Protein AF-A0A7W8KI54-F1 (afdb_monomer)

Secondary structure (DSSP, 8-state):
------------------------------------PPPEEEEEEEEETTTEEEEEEPPBTTBPPPEEEEEGGG--S-EEEEETTEEEEE-SSEEEEEESSHHHHHHHTTS------B--S-TTS--------EEEE--TTS--EE-----B--SSS-PPTT-EEEEEETT---EEEEETTEE-EEEE-TT-SEEEEEEE-SS--S-SEEEEETTTTEEEEESS-PPP--

Mean predicted aligned error: 13.58 Å

Organism: NCBI:txid1141878

pLDDT: mean 71.55, std 19.07, range [35.31, 94.75]

Structure (mmCIF, N/CA/C/O backbone):
data_AF-A0A7W8KI54-F1
#
_entry.id   AF-A0A7W8KI54-F1
#
loop_
_atom_site.group_PDB
_atom_site.id
_atom_site.type_symbol
_atom_site.label_atom_id
_atom_site.label_alt_id
_atom_site.label_comp_id
_atom_site.label_asym_id
_atom_site.label_entity_id
_atom_site.label_seq_id
_atom_site.pdbx_PDB_ins_code
_atom_site.Cartn_x
_atom_site.Cartn_y
_atom_site.Cartn_z
_atom_site.occupancy
_atom_site.B_iso_or_equiv
_atom_site.auth_seq_id
_atom_site.auth_comp_id
_atom_site.auth_asym_id
_atom_site.auth_atom_id
_atom_site.pdbx_PDB_model_num
ATOM 1 N N . MET A 1 1 ? 56.740 -28.437 60.894 1.00 47.00 1 MET A N 1
ATOM 2 C CA . MET A 1 1 ? 55.711 -27.808 60.046 1.00 47.00 1 MET A CA 1
ATOM 3 C C . MET A 1 1 ? 54.471 -28.683 60.144 1.00 47.00 1 MET A C 1
ATOM 5 O O . MET A 1 1 ? 54.211 -29.491 59.267 1.00 47.00 1 MET A O 1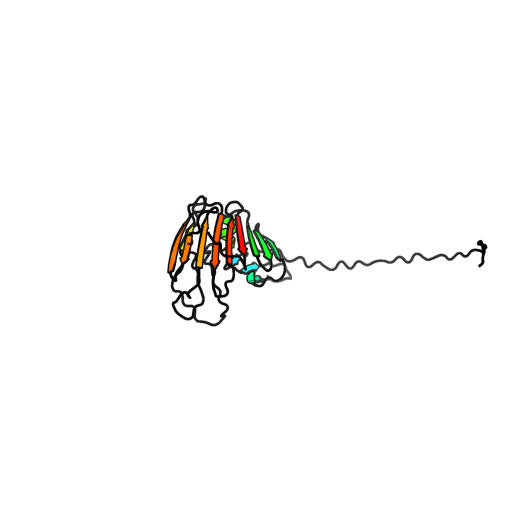
ATOM 9 N N . ASP A 1 2 ? 53.905 -28.826 61.342 1.00 40.34 2 ASP A N 1
ATOM 10 C CA . ASP A 1 2 ? 53.030 -27.837 62.010 1.00 40.34 2 ASP A CA 1
ATOM 11 C C . ASP A 1 2 ? 51.761 -27.583 61.188 1.00 40.34 2 ASP A C 1
ATOM 13 O O . ASP A 1 2 ? 51.852 -27.301 60.003 1.00 40.34 2 ASP A O 1
ATOM 17 N N . ALA A 1 3 ? 50.552 -27.605 61.728 1.00 39.19 3 ALA A N 1
ATOM 18 C CA . ALA A 1 3 ? 50.091 -28.066 63.021 1.00 39.19 3 ALA A CA 1
ATOM 19 C C . ALA A 1 3 ? 48.582 -28.326 62.906 1.00 39.19 3 ALA A C 1
ATOM 21 O O . ALA A 1 3 ? 47.836 -27.655 62.199 1.00 39.19 3 ALA A O 1
ATOM 22 N N . THR A 1 4 ? 48.196 -29.351 63.637 1.00 42.31 4 THR A N 1
ATOM 23 C CA . THR A 1 4 ? 46.891 -29.794 64.104 1.00 42.31 4 THR A CA 1
ATOM 24 C C . THR A 1 4 ? 45.939 -28.704 64.635 1.00 42.31 4 THR A C 1
ATOM 26 O O . THR A 1 4 ? 46.357 -27.697 65.197 1.00 42.31 4 THR A O 1
ATOM 29 N N . THR A 1 5 ? 44.646 -29.070 64.620 1.00 41.44 5 THR A N 1
ATOM 30 C CA . THR A 1 5 ? 43.589 -28.800 65.631 1.00 41.44 5 THR A CA 1
ATOM 31 C C . THR A 1 5 ? 42.957 -27.407 65.767 1.00 41.44 5 THR A C 1
ATOM 33 O O . THR A 1 5 ? 43.590 -26.471 66.241 1.00 41.44 5 THR A O 1
ATOM 36 N N . SER A 1 6 ? 41.623 -27.337 65.609 1.00 41.09 6 SER A N 1
ATOM 37 C CA . SER A 1 6 ? 40.702 -27.276 66.770 1.00 41.09 6 SER A CA 1
ATOM 38 C C . SER A 1 6 ? 39.208 -27.480 66.404 1.00 41.09 6 SER A C 1
ATOM 40 O O . SER A 1 6 ? 38.798 -27.094 65.311 1.00 41.09 6 SER A O 1
ATOM 42 N N . PRO A 1 7 ? 38.400 -28.099 67.297 1.00 57.50 7 PRO A N 1
ATOM 43 C CA . PRO A 1 7 ? 36.972 -28.419 67.121 1.00 57.50 7 PRO A CA 1
ATOM 44 C C . PRO A 1 7 ? 36.028 -27.306 67.660 1.00 57.50 7 PRO A C 1
ATOM 46 O O . PRO A 1 7 ? 36.514 -26.335 68.242 1.00 57.50 7 PRO A O 1
ATOM 49 N N . PRO A 1 8 ? 34.687 -27.413 67.486 1.00 57.84 8 PRO A N 1
ATOM 50 C CA . PRO A 1 8 ? 33.729 -26.378 67.898 1.00 57.84 8 PRO A CA 1
ATOM 51 C C . PRO A 1 8 ? 33.321 -26.512 69.375 1.00 57.84 8 PRO A C 1
ATOM 53 O O . PRO A 1 8 ? 33.609 -27.544 69.976 1.00 57.84 8 PRO A O 1
ATOM 56 N N . LEU A 1 9 ? 32.614 -25.491 69.904 1.00 36.03 9 LEU A N 1
ATOM 57 C CA . LEU A 1 9 ? 31.613 -25.451 71.013 1.00 36.03 9 LEU A CA 1
ATOM 58 C C . LEU A 1 9 ? 31.666 -24.065 71.724 1.00 36.03 9 LEU A C 1
ATOM 60 O O . LEU A 1 9 ? 32.655 -23.359 71.554 1.00 36.03 9 LEU A O 1
ATOM 64 N N . PRO A 1 10 ? 30.742 -23.684 72.639 1.00 55.47 10 PRO A N 1
ATOM 65 C CA . PRO A 1 10 ? 29.297 -23.946 72.752 1.00 55.47 10 PRO A CA 1
ATOM 66 C C . PRO A 1 10 ? 28.456 -22.711 73.198 1.00 55.47 10 PRO A C 1
ATOM 68 O O . PRO A 1 10 ? 28.992 -21.745 73.724 1.00 55.47 10 PRO A O 1
ATOM 71 N N . ARG A 1 11 ? 27.116 -22.879 73.174 1.00 41.69 11 ARG A N 1
ATOM 72 C CA . ARG A 1 11 ? 26.074 -22.189 73.992 1.00 41.69 11 ARG A CA 1
ATOM 73 C C . ARG A 1 11 ? 25.938 -20.664 73.775 1.00 41.69 11 ARG A C 1
ATOM 75 O O . ARG A 1 11 ? 26.887 -19.956 73.513 1.00 41.69 11 ARG A O 1
ATOM 82 N N . VAL A 1 12 ? 24.747 -20.074 73.864 1.00 42.50 12 VAL A N 1
ATOM 83 C CA . VAL A 1 12 ? 24.116 -19.698 75.140 1.00 42.50 12 VAL A CA 1
ATOM 84 C C . VAL A 1 12 ? 22.745 -19.045 74.832 1.00 42.50 12 VAL A C 1
ATOM 86 O O . VAL A 1 12 ? 22.676 -18.099 74.062 1.00 42.50 12 VAL A O 1
ATOM 89 N N . THR A 1 13 ? 21.686 -19.611 75.434 1.00 41.50 13 THR A N 1
ATOM 90 C CA . THR A 1 13 ? 20.465 -18.997 76.032 1.00 41.50 13 THR A CA 1
ATOM 91 C C . THR A 1 13 ? 19.634 -17.975 75.232 1.00 41.50 13 THR A C 1
ATOM 93 O O . THR A 1 13 ? 20.140 -16.965 74.778 1.00 41.50 13 THR A O 1
ATOM 96 N N . ARG A 1 14 ? 18.336 -18.210 75.003 1.00 40.59 14 ARG A N 1
ATOM 97 C CA . ARG A 1 14 ? 17.144 -18.013 75.877 1.00 40.59 14 ARG A CA 1
ATOM 98 C C . ARG A 1 14 ? 16.341 -16.782 75.437 1.00 40.59 14 ARG A C 1
ATOM 100 O O . ARG A 1 14 ? 16.861 -15.681 75.397 1.00 40.59 14 ARG A O 1
ATOM 107 N N . THR A 1 15 ? 15.060 -17.053 75.186 1.00 49.06 15 THR A N 1
ATOM 108 C CA . THR A 1 15 ? 13.875 -16.259 75.547 1.00 49.06 15 THR A CA 1
ATOM 109 C C . THR A 1 15 ? 13.909 -14.748 75.300 1.00 49.06 15 THR A C 1
ATOM 111 O O . THR A 1 15 ? 14.554 -14.024 76.043 1.00 49.06 15 THR A O 1
ATOM 114 N N . CYS A 1 16 ? 13.018 -14.250 74.437 1.00 40.44 16 CYS A N 1
ATOM 115 C CA . CYS A 1 16 ? 11.977 -13.344 74.929 1.00 40.44 16 CYS A CA 1
ATOM 116 C C . CYS A 1 16 ? 10.824 -13.167 73.935 1.00 40.44 16 CYS A C 1
ATOM 118 O O . CYS A 1 16 ? 11.020 -12.997 72.736 1.00 40.44 16 CYS A O 1
ATOM 120 N N . CYS A 1 17 ? 9.616 -13.198 74.488 1.00 50.19 17 CYS A N 1
ATOM 121 C CA . CYS A 1 17 ? 8.373 -12.776 73.870 1.00 50.19 17 CYS A CA 1
ATOM 122 C C . CYS A 1 17 ? 8.429 -11.304 73.453 1.00 50.19 17 CYS A C 1
ATOM 124 O O . CYS A 1 17 ? 8.740 -10.461 74.289 1.00 50.19 17 CYS A O 1
ATOM 126 N N . THR A 1 18 ? 7.907 -10.977 72.272 1.00 46.69 18 THR A N 1
ATOM 127 C CA . THR A 1 18 ? 7.179 -9.713 72.104 1.00 46.69 18 THR A CA 1
ATOM 128 C C . THR A 1 18 ? 6.133 -9.837 71.008 1.00 46.69 18 THR A C 1
ATOM 130 O O . THR A 1 18 ? 6.415 -10.128 69.849 1.00 46.69 18 THR A O 1
ATOM 133 N N . ARG A 1 19 ? 4.884 -9.644 71.433 1.00 51.97 19 ARG A N 1
ATOM 134 C CA . ARG A 1 19 ? 3.686 -9.518 70.608 1.00 51.97 19 ARG A CA 1
ATOM 135 C C . ARG A 1 19 ? 3.921 -8.443 69.545 1.00 51.97 19 ARG A C 1
ATOM 137 O O . ARG A 1 19 ? 4.081 -7.282 69.904 1.00 51.97 19 ARG A O 1
ATOM 144 N N . PHE A 1 20 ? 3.888 -8.808 68.266 1.00 45.06 20 PHE A N 1
ATOM 145 C CA . PHE A 1 20 ? 3.764 -7.829 67.190 1.00 45.06 20 PHE A CA 1
ATOM 146 C C . PHE A 1 20 ? 2.304 -7.721 66.763 1.00 45.06 20 PHE A C 1
ATOM 148 O O . PHE A 1 20 ? 1.714 -8.619 66.162 1.00 45.06 20 PHE A O 1
ATOM 155 N N . THR A 1 21 ? 1.729 -6.594 67.161 1.00 47.41 21 THR A N 1
ATOM 156 C CA . THR A 1 21 ? 0.461 -6.021 66.734 1.00 47.41 21 THR A CA 1
ATOM 157 C C . THR A 1 21 ? 0.324 -6.129 65.216 1.00 47.41 21 THR A C 1
ATOM 159 O O . THR A 1 21 ? 1.131 -5.573 64.472 1.00 47.41 21 THR A O 1
ATOM 162 N N . ARG A 1 22 ? -0.700 -6.853 64.748 1.00 44.88 22 ARG A N 1
ATOM 163 C CA . ARG A 1 22 ? -1.104 -6.858 63.337 1.00 44.88 22 ARG A CA 1
ATOM 164 C C . ARG A 1 22 ? -1.589 -5.453 62.972 1.00 44.88 22 ARG A C 1
ATOM 166 O O . ARG A 1 22 ? -2.738 -5.110 63.227 1.00 44.88 22 ARG A O 1
ATOM 173 N N . LEU A 1 23 ? -0.709 -4.642 62.394 1.00 44.84 23 LEU A N 1
ATOM 174 C CA . LEU A 1 23 ? -1.097 -3.460 61.633 1.00 44.84 23 LEU A CA 1
ATOM 175 C C . LEU A 1 23 ? -1.820 -3.949 60.375 1.00 44.84 23 LEU A C 1
ATOM 177 O O . LEU A 1 23 ? -1.205 -4.501 59.464 1.00 44.84 23 LEU A O 1
ATOM 181 N N . LEU A 1 24 ? -3.143 -3.785 60.362 1.00 45.00 24 LEU A N 1
ATOM 182 C CA . LEU A 1 24 ? -3.951 -3.857 59.151 1.00 45.00 24 LEU A CA 1
ATOM 183 C C . LEU A 1 24 ? -3.469 -2.733 58.220 1.00 45.00 24 LEU A C 1
ATOM 185 O O . LEU A 1 24 ? -3.858 -1.576 58.370 1.00 45.00 24 LEU A O 1
ATOM 189 N N . ALA A 1 25 ? -2.591 -3.059 57.276 1.00 48.09 25 ALA A N 1
ATOM 190 C CA . ALA A 1 25 ? -2.326 -2.197 56.137 1.00 48.09 25 ALA A CA 1
ATOM 191 C C . ALA A 1 25 ? -3.562 -2.255 55.231 1.00 48.09 25 ALA A C 1
ATOM 193 O O . ALA A 1 25 ? -3.717 -3.167 54.421 1.00 48.09 25 ALA A O 1
ATOM 194 N N . VAL A 1 26 ? -4.484 -1.309 55.415 1.00 45.50 26 VAL A N 1
ATOM 195 C CA . VAL A 1 26 ? -5.565 -1.054 54.461 1.00 45.50 26 VAL A CA 1
ATOM 196 C C . VAL A 1 26 ? -4.913 -0.450 53.221 1.00 45.50 26 VAL A C 1
ATOM 198 O O . VAL A 1 26 ? -4.720 0.758 53.116 1.00 45.50 26 VAL A O 1
ATOM 201 N N . SER A 1 27 ? -4.500 -1.312 52.297 1.00 51.84 27 SER A N 1
ATOM 202 C CA . SER A 1 27 ? -4.061 -0.911 50.967 1.00 51.84 27 SER A CA 1
ATOM 203 C C . SER A 1 27 ? -5.280 -0.402 50.199 1.00 51.84 27 SER A C 1
ATOM 205 O O . SER A 1 27 ? -5.985 -1.173 49.552 1.00 51.84 27 SER A O 1
ATOM 207 N N . MET A 1 28 ? -5.555 0.901 50.289 1.00 49.84 28 MET A N 1
ATOM 208 C CA . MET A 1 28 ? -6.423 1.581 49.331 1.00 49.84 28 MET A CA 1
ATOM 209 C C . MET A 1 28 ? -5.737 1.524 47.965 1.00 49.84 28 MET A C 1
ATOM 211 O O . MET A 1 28 ? -4.906 2.366 47.630 1.00 49.84 28 MET A O 1
ATOM 215 N N . ALA A 1 29 ? -6.056 0.497 47.182 1.00 49.00 29 ALA A N 1
ATOM 216 C CA . ALA A 1 29 ? -5.778 0.499 45.760 1.00 49.00 29 ALA A CA 1
ATOM 217 C C . ALA A 1 29 ? -6.658 1.589 45.134 1.00 49.00 29 ALA A C 1
ATOM 219 O O . ALA A 1 29 ? -7.842 1.371 44.881 1.00 49.00 29 ALA A O 1
ATOM 220 N N . LEU A 1 30 ? -6.096 2.785 44.927 1.00 47.97 30 LEU A N 1
ATOM 221 C CA . LEU A 1 30 ? -6.682 3.752 44.008 1.00 47.97 30 LEU A CA 1
ATOM 222 C C . LEU A 1 30 ? -6.682 3.097 42.624 1.00 47.97 30 LEU A C 1
ATOM 224 O O . LEU A 1 30 ? -5.657 3.048 41.946 1.00 47.97 30 LEU A O 1
ATOM 228 N N . ALA A 1 31 ? -7.833 2.561 42.223 1.00 52.22 31 ALA A N 1
ATOM 229 C CA . ALA A 1 31 ? -8.096 2.227 40.838 1.00 52.22 31 ALA A CA 1
ATOM 230 C C . ALA A 1 31 ? -8.063 3.543 40.055 1.00 52.22 31 ALA A C 1
ATOM 232 O O . ALA A 1 31 ? -9.028 4.306 40.060 1.00 52.22 31 ALA A O 1
ATOM 233 N N . ALA A 1 32 ? -6.919 3.851 39.442 1.00 49.91 32 ALA A N 1
ATOM 234 C CA . ALA A 1 32 ? -6.849 4.923 38.467 1.00 49.91 32 ALA A CA 1
ATOM 235 C C . ALA A 1 32 ? -7.895 4.619 37.381 1.00 49.91 32 ALA A C 1
ATOM 237 O O . ALA A 1 32 ? -7.906 3.491 36.872 1.00 49.91 32 ALA A O 1
ATOM 238 N N . PRO A 1 33 ? -8.790 5.562 37.039 1.00 51.50 33 PRO A N 1
ATOM 239 C CA . PRO A 1 33 ? -9.706 5.363 35.933 1.00 51.50 33 PRO A CA 1
ATOM 240 C C . PRO A 1 33 ? -8.857 5.124 34.688 1.00 51.50 33 PRO A C 1
ATOM 242 O O . PRO A 1 33 ? -8.092 5.985 34.251 1.00 51.50 33 PRO A O 1
ATOM 245 N N . THR A 1 34 ? -8.948 3.916 34.144 1.00 46.00 34 THR A N 1
ATOM 246 C CA . THR A 1 34 ? -8.448 3.653 32.805 1.00 46.00 34 THR A CA 1
ATOM 247 C C . THR A 1 34 ? -9.345 4.465 31.889 1.00 46.00 34 THR A C 1
ATOM 249 O O . THR A 1 34 ? -10.522 4.157 31.731 1.00 46.00 34 THR A O 1
ATOM 252 N N . ALA A 1 35 ? -8.823 5.573 31.363 1.00 54.78 35 ALA A N 1
ATOM 253 C CA . ALA A 1 35 ? -9.482 6.303 30.296 1.00 54.78 35 ALA A CA 1
ATOM 254 C C . ALA A 1 35 ? -9.602 5.336 29.113 1.00 54.78 35 ALA A C 1
ATOM 256 O O . ALA A 1 35 ? -8.647 5.106 28.371 1.00 54.78 35 ALA A O 1
ATOM 257 N N . THR A 1 36 ? -10.750 4.677 29.006 1.00 61.53 36 THR A N 1
ATOM 258 C CA . THR A 1 36 ? -11.081 3.841 27.863 1.00 61.53 36 THR A CA 1
ATOM 259 C C . THR A 1 36 ? -11.304 4.786 26.698 1.00 61.53 36 THR A C 1
ATOM 261 O O . THR A 1 36 ? -12.221 5.604 26.748 1.00 61.53 36 THR A O 1
ATOM 264 N N . ALA A 1 37 ? -10.438 4.707 25.686 1.00 68.31 37 ALA A N 1
ATOM 265 C CA . ALA A 1 37 ? -10.617 5.448 24.445 1.00 68.31 37 ALA A CA 1
ATOM 266 C C . ALA A 1 37 ? -12.042 5.228 23.918 1.00 68.31 37 ALA A C 1
ATOM 268 O O . ALA A 1 37 ? -12.553 4.101 23.968 1.00 68.31 37 ALA A O 1
ATOM 269 N N . ALA A 1 38 ? -12.684 6.300 23.455 1.00 81.75 38 ALA A N 1
ATOM 270 C CA . ALA A 1 38 ? -14.026 6.199 22.911 1.00 81.75 38 ALA A CA 1
ATOM 271 C C . AL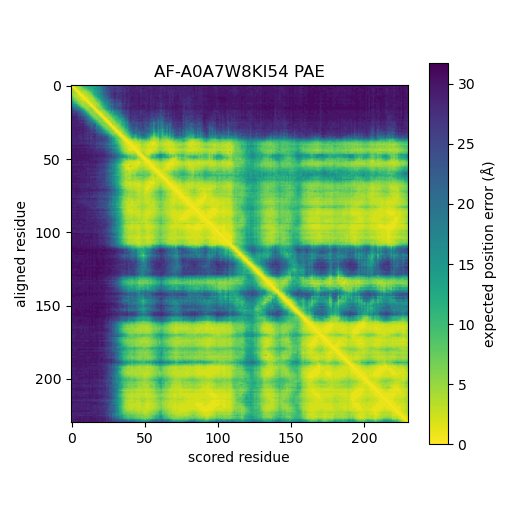A A 1 38 ? -14.023 5.261 21.682 1.00 81.75 38 ALA A C 1
ATOM 273 O O . ALA A 1 38 ? -13.022 5.179 20.960 1.00 81.75 38 ALA A O 1
ATOM 274 N N . PRO A 1 39 ? -15.112 4.507 21.440 1.00 86.19 39 PRO A N 1
ATOM 275 C CA . 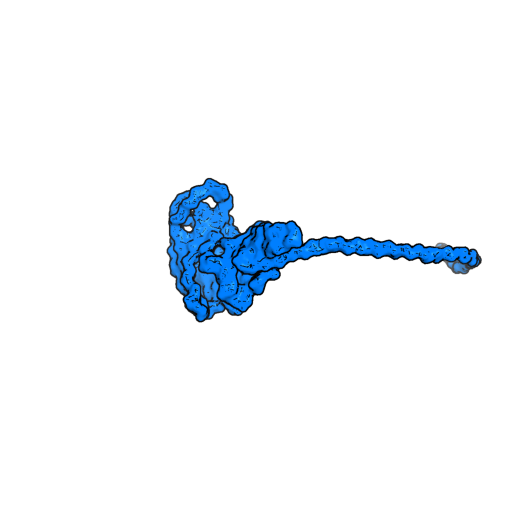PRO A 1 39 ? -15.223 3.631 20.283 1.00 86.19 39 PRO A CA 1
ATOM 276 C C . PRO A 1 39 ? -15.006 4.408 18.987 1.00 86.19 39 PRO A C 1
ATOM 278 O O . PRO A 1 39 ? -15.355 5.576 18.887 1.00 86.19 39 PRO A O 1
ATOM 281 N N . ILE A 1 40 ? -14.462 3.756 17.968 1.00 89.00 40 ILE A N 1
ATOM 282 C CA . ILE A 1 40 ? -14.197 4.392 16.674 1.00 89.00 40 ILE A CA 1
ATOM 283 C C . ILE A 1 40 ? -15.490 4.478 15.855 1.00 89.00 40 ILE A C 1
ATOM 285 O O . ILE A 1 40 ? -16.217 3.490 15.737 1.00 89.00 40 ILE A O 1
ATOM 289 N N . ASP A 1 41 ? -15.749 5.631 15.235 1.00 88.81 41 ASP A N 1
ATOM 290 C CA . ASP A 1 41 ? -16.778 5.769 14.207 1.00 88.81 41 ASP A CA 1
ATOM 291 C C . ASP A 1 41 ? -16.279 5.167 12.885 1.00 88.81 41 ASP A C 1
ATOM 293 O O . ASP A 1 41 ? -15.509 5.769 12.130 1.00 88.81 41 ASP A O 1
ATOM 297 N N . CYS A 1 42 ? -16.754 3.957 12.593 1.00 86.50 42 CYS A N 1
ATOM 298 C CA . CYS A 1 42 ? -16.359 3.189 11.419 1.00 86.50 42 CYS A CA 1
ATOM 299 C C . CYS A 1 42 ? -16.709 3.831 10.079 1.00 86.50 42 CYS A C 1
ATOM 301 O O . CYS A 1 42 ? -16.107 3.463 9.074 1.00 86.50 42 CYS A O 1
ATOM 303 N N . THR A 1 43 ? -17.640 4.785 10.044 1.00 84.81 43 THR A N 1
ATOM 304 C CA . THR A 1 43 ? -17.967 5.512 8.808 1.00 84.81 43 THR A CA 1
ATOM 305 C C . THR A 1 43 ? -16.876 6.511 8.422 1.00 84.81 43 THR A C 1
ATOM 307 O O . THR A 1 43 ? -16.756 6.890 7.258 1.00 84.81 43 THR A O 1
ATOM 310 N N . THR A 1 44 ? -16.043 6.898 9.391 1.00 84.12 44 THR A N 1
ATOM 311 C CA . THR A 1 44 ? -14.971 7.884 9.219 1.00 84.12 44 THR A CA 1
ATOM 312 C C . THR A 1 44 ? -13.593 7.256 9.039 1.00 84.12 44 THR A C 1
ATOM 314 O O . THR A 1 44 ? -12.643 7.978 8.734 1.00 84.12 44 THR A O 1
ATOM 317 N N . LEU A 1 45 ? -13.466 5.936 9.232 1.00 85.81 45 LEU A N 1
ATOM 318 C CA . LEU A 1 45 ? -12.198 5.231 9.073 1.00 85.81 45 LEU A CA 1
ATOM 319 C C . LEU A 1 45 ? -11.796 5.204 7.598 1.00 85.81 45 LEU A C 1
ATOM 321 O O . LEU A 1 45 ? -12.411 4.519 6.783 1.00 85.81 45 LEU A O 1
ATOM 325 N N . GLN A 1 46 ? -10.723 5.917 7.279 1.00 83.44 46 GLN A N 1
ATOM 326 C CA . GLN A 1 46 ? -10.175 6.020 5.935 1.00 83.44 46 GLN A CA 1
ATOM 327 C C . GLN A 1 46 ? -8.654 5.890 5.977 1.00 83.44 46 GLN A C 1
ATOM 329 O O . GLN A 1 46 ? -7.981 6.509 6.799 1.00 83.44 46 GLN A O 1
ATOM 334 N N . ALA A 1 47 ? -8.105 5.098 5.066 1.00 77.00 47 ALA A N 1
ATOM 335 C CA . ALA A 1 47 ? -6.704 5.143 4.688 1.00 77.00 47 ALA A CA 1
ATOM 336 C C . ALA A 1 47 ? -6.593 6.096 3.497 1.00 77.00 47 ALA A C 1
ATOM 338 O O . ALA A 1 47 ? -6.845 5.714 2.354 1.00 77.00 47 ALA A O 1
ATOM 339 N N . THR A 1 48 ? -6.310 7.364 3.781 1.00 65.62 48 THR A N 1
ATOM 340 C CA . THR A 1 48 ? -6.064 8.357 2.737 1.00 65.62 48 THR A CA 1
ATOM 341 C C . THR A 1 48 ? -4.609 8.241 2.295 1.00 65.62 48 THR A C 1
ATOM 343 O O . THR A 1 48 ? -3.736 8.021 3.125 1.00 65.62 48 THR A O 1
ATOM 346 N N . ALA A 1 49 ? -4.339 8.350 0.991 1.00 61.28 49 ALA A N 1
ATOM 347 C CA . ALA A 1 49 ? -3.001 8.151 0.422 1.00 61.28 49 ALA A CA 1
ATOM 348 C C . ALA A 1 49 ? -2.329 6.816 0.844 1.00 61.28 49 ALA A C 1
ATOM 350 O O . ALA A 1 49 ? -2.869 5.990 1.579 1.00 61.28 49 ALA A O 1
ATOM 351 N N . THR A 1 50 ? -1.115 6.551 0.366 1.00 67.25 50 THR A N 1
ATOM 352 C CA . THR A 1 50 ? -0.362 5.342 0.758 1.00 67.25 50 THR A CA 1
ATOM 353 C C . THR A 1 50 ? 0.372 5.526 2.092 1.00 67.25 50 THR A C 1
ATOM 355 O O . THR A 1 50 ? 1.401 4.891 2.326 1.00 67.25 50 THR A O 1
ATOM 358 N N . TRP A 1 51 ? -0.065 6.432 2.972 1.00 70.81 51 TRP A N 1
ATOM 359 C CA . TRP A 1 51 ? 0.727 6.771 4.157 1.00 70.81 51 TRP A CA 1
ATOM 360 C C . TRP A 1 51 ? -0.033 7.306 5.367 1.00 70.81 51 TRP A C 1
ATOM 362 O O . TRP A 1 51 ? 0.621 7.460 6.401 1.00 70.81 51 TRP A O 1
ATOM 372 N N . ASP A 1 52 ? -1.338 7.601 5.307 1.00 81.56 52 ASP A N 1
ATOM 373 C CA . ASP A 1 52 ? -2.073 8.057 6.490 1.00 81.56 52 ASP A CA 1
ATOM 374 C C . ASP A 1 52 ? -3.408 7.351 6.742 1.00 81.56 52 ASP A C 1
ATOM 376 O O . ASP A 1 52 ? -4.204 7.094 5.847 1.00 81.56 52 ASP A O 1
ATOM 380 N N . ILE A 1 53 ? -3.655 7.036 8.016 1.00 86.31 53 ILE A N 1
ATOM 381 C CA . ILE A 1 53 ? -4.955 6.565 8.502 1.00 86.31 53 ILE A CA 1
ATOM 382 C C . ILE A 1 53 ? -5.631 7.716 9.230 1.00 86.31 53 ILE A C 1
ATOM 384 O O . ILE A 1 53 ? -5.027 8.351 10.097 1.00 86.31 53 ILE A O 1
ATOM 388 N N . ARG A 1 54 ? -6.897 7.960 8.910 1.00 88.50 54 ARG A N 1
ATOM 389 C CA . ARG A 1 54 ? -7.751 8.956 9.550 1.00 88.50 54 ARG A CA 1
ATOM 390 C C . ARG A 1 54 ? -9.007 8.282 10.073 1.00 88.50 54 ARG A C 1
ATOM 392 O O . ARG A 1 54 ? -9.573 7.430 9.397 1.00 88.50 54 ARG A O 1
ATOM 399 N N . TYR A 1 55 ? -9.430 8.654 11.270 1.00 88.69 55 TYR A N 1
ATOM 400 C CA . TYR A 1 55 ? -10.721 8.257 11.824 1.00 88.69 55 TYR A CA 1
ATOM 401 C C . TYR A 1 55 ? -11.171 9.252 12.892 1.00 88.69 55 TYR A C 1
ATOM 403 O O . TYR A 1 55 ? -10.395 10.094 13.350 1.00 88.69 55 TYR A O 1
ATOM 411 N N . GLN A 1 56 ? -12.432 9.159 13.284 1.00 89.69 56 GLN A N 1
ATOM 412 C CA . GLN A 1 56 ? -12.999 9.882 14.412 1.00 89.69 56 GLN A CA 1
ATOM 413 C C . GLN A 1 56 ? -13.423 8.885 15.484 1.00 89.69 56 GLN A C 1
ATOM 415 O O . GLN A 1 56 ? -13.870 7.774 15.190 1.00 89.69 56 GLN A O 1
ATOM 420 N N . GLU A 1 57 ? -13.242 9.271 16.735 1.00 88.62 57 GLU A N 1
ATOM 421 C CA . GLU A 1 57 ? -13.847 8.583 17.866 1.00 88.62 57 GLU A CA 1
ATOM 422 C C . GLU A 1 57 ? -15.302 9.047 18.008 1.00 88.62 57 GLU A C 1
ATOM 424 O O . GLU A 1 57 ? -15.636 10.191 17.693 1.00 88.62 57 GLU A O 1
ATOM 429 N N . GLN A 1 58 ? -16.176 8.155 18.460 1.00 85.62 58 GLN A N 1
ATOM 430 C CA . GLN A 1 58 ? -17.570 8.467 18.736 1.00 85.62 58 GLN A CA 1
ATOM 431 C C . GLN A 1 58 ? -17.653 9.519 19.838 1.00 85.62 58 GLN A C 1
ATOM 433 O O . GLN A 1 58 ? -16.936 9.451 20.838 1.00 85.62 58 GLN A O 1
ATOM 438 N N . GLU A 1 59 ? -18.560 10.475 19.665 1.00 85.25 59 GLU A N 1
ATOM 439 C CA . GLU A 1 59 ? -18.856 11.452 20.704 1.00 85.25 59 GLU A CA 1
ATOM 440 C C . GLU A 1 59 ? -19.400 10.740 21.947 1.00 85.25 59 GLU A C 1
ATOM 442 O O . GLU A 1 59 ? -20.329 9.933 21.860 1.00 85.25 59 GLU A O 1
ATOM 447 N N . GLN A 1 60 ? -18.825 11.031 23.113 1.00 83.75 60 GLN A N 1
ATOM 448 C CA . GLN A 1 60 ? -19.267 10.457 24.379 1.00 83.75 60 GLN A CA 1
ATOM 449 C C . GLN A 1 60 ? -19.314 11.548 25.427 1.00 83.75 60 GLN A C 1
ATOM 451 O O . GLN A 1 60 ? -18.279 11.881 25.990 1.00 83.75 60 GLN A O 1
ATOM 456 N N . PHE A 1 61 ? -20.501 12.075 25.730 1.00 77.12 61 PHE A N 1
ATOM 457 C CA . PHE A 1 61 ? -20.656 13.097 26.764 1.00 77.12 61 PHE A CA 1
ATOM 458 C C . PHE A 1 61 ? -19.939 12.690 28.073 1.00 77.12 61 PHE A C 1
ATOM 460 O O . PHE A 1 61 ? -20.168 11.579 28.559 1.00 77.12 61 PHE A O 1
ATOM 467 N N . PRO A 1 62 ? -19.092 13.557 28.667 1.00 83.69 62 PRO A N 1
ATOM 468 C CA . PRO A 1 62 ? -18.829 14.963 28.318 1.00 83.69 62 PRO A CA 1
ATOM 469 C C . PRO A 1 62 ? -17.672 15.188 27.321 1.00 83.69 62 PRO A C 1
ATOM 471 O O . PRO A 1 62 ? -17.295 16.328 27.062 1.00 83.69 62 PRO A O 1
ATOM 474 N N . ASN A 1 63 ? -17.074 14.124 26.794 1.00 82.00 63 ASN A N 1
ATOM 475 C CA . ASN A 1 63 ? -15.936 14.178 25.888 1.00 82.00 63 ASN A CA 1
ATOM 476 C C . ASN A 1 63 ? -16.385 14.493 24.447 1.00 82.00 63 ASN A C 1
ATOM 478 O O . ASN A 1 63 ? -17.194 13.751 23.877 1.00 82.00 63 ASN A O 1
ATOM 482 N N . PRO A 1 64 ? -15.850 15.561 23.831 1.00 83.69 64 PRO A N 1
ATOM 483 C CA . PRO A 1 64 ? -16.136 15.881 22.439 1.00 83.69 64 PRO A CA 1
ATOM 484 C C . PRO A 1 64 ? -15.505 14.855 21.489 1.00 83.69 64 PRO A C 1
ATOM 486 O O . PRO A 1 64 ? -14.576 14.132 21.855 1.00 83.69 64 PRO A O 1
ATOM 489 N N . VAL A 1 65 ? -15.971 14.844 20.238 1.00 87.38 65 VAL A N 1
ATOM 490 C CA . VAL A 1 65 ? -15.378 14.039 19.159 1.00 87.38 65 VAL A CA 1
ATOM 491 C C . VAL A 1 65 ? -13.885 14.324 19.030 1.00 87.38 65 VAL A C 1
ATOM 493 O O . VAL A 1 65 ? -13.463 15.466 18.828 1.00 87.38 65 VAL A O 1
ATOM 496 N N . ASN A 1 66 ? -13.090 13.260 19.058 1.00 88.00 66 ASN A N 1
ATOM 497 C CA . ASN A 1 66 ? -11.660 13.319 18.811 1.00 88.00 66 ASN A CA 1
ATOM 498 C C . ASN A 1 66 ? -11.349 12.818 17.396 1.00 88.00 66 ASN A C 1
ATOM 500 O O . ASN A 1 66 ? -11.798 11.746 16.987 1.00 88.00 66 A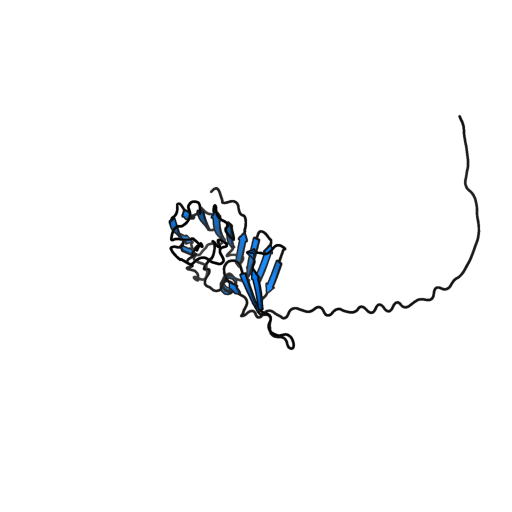SN A O 1
ATOM 504 N N . LYS A 1 67 ? -10.574 13.593 16.633 1.00 88.62 67 LYS A N 1
ATOM 505 C CA . LYS A 1 67 ? -10.141 13.217 15.281 1.00 88.62 67 LYS A CA 1
ATOM 506 C C . LYS A 1 67 ? -8.713 12.710 15.346 1.00 88.62 67 LYS A C 1
ATOM 508 O O . LYS A 1 67 ? -7.811 13.441 15.747 1.00 88.62 67 LYS A O 1
ATOM 513 N N . VAL A 1 68 ? -8.500 11.486 14.887 1.00 87.81 68 VAL A N 1
ATOM 514 C CA . VAL A 1 68 ? -7.187 10.854 14.876 1.00 87.81 68 VAL A CA 1
ATOM 515 C C . VAL A 1 68 ? -6.646 10.826 13.457 1.00 87.81 68 VAL A C 1
ATOM 517 O O . VAL A 1 68 ? -7.329 10.435 12.509 1.00 87.81 68 VAL A O 1
ATOM 520 N N . ARG A 1 69 ? -5.383 11.228 13.323 1.00 89.25 69 ARG A N 1
ATOM 521 C CA . ARG A 1 69 ? -4.581 11.062 12.115 1.00 89.25 69 ARG A CA 1
ATOM 522 C C . ARG A 1 69 ? -3.286 10.356 12.483 1.00 89.25 69 ARG A C 1
ATOM 524 O O . ARG A 1 69 ? -2.574 10.792 13.384 1.00 89.25 69 ARG A O 1
ATOM 531 N N . LEU A 1 70 ? -2.975 9.293 11.757 1.00 85.19 70 LEU A N 1
ATOM 532 C CA . LEU A 1 70 ? -1.760 8.514 11.918 1.00 85.19 70 LEU A CA 1
ATOM 533 C C . LEU A 1 70 ? -0.964 8.524 10.616 1.00 85.19 70 LEU A C 1
ATOM 535 O O . LEU A 1 70 ? -1.366 7.891 9.645 1.00 85.19 70 LEU A O 1
ATOM 539 N N . ASP A 1 71 ? 0.192 9.184 10.627 1.00 85.88 71 ASP A N 1
ATOM 540 C CA . ASP A 1 71 ? 1.131 9.196 9.504 1.00 85.88 71 ASP A CA 1
ATOM 541 C C . ASP A 1 71 ? 2.063 7.964 9.579 1.00 85.88 71 ASP A C 1
ATOM 543 O O . ASP A 1 71 ? 3.109 7.968 10.240 1.00 85.88 71 ASP A O 1
ATOM 547 N N . LEU A 1 72 ? 1.689 6.891 8.879 1.00 83.00 72 LEU A N 1
ATOM 548 C CA . LEU A 1 72 ? 2.326 5.566 8.905 1.00 83.00 72 LEU A CA 1
ATOM 549 C C . LEU A 1 72 ? 3.815 5.589 8.515 1.00 83.00 72 LEU A C 1
ATOM 551 O O . LEU A 1 72 ? 4.607 4.768 8.983 1.00 83.00 72 LEU A O 1
ATOM 555 N N . TYR A 1 73 ? 4.234 6.553 7.694 1.00 75.75 73 TYR A N 1
ATOM 556 C CA . TYR A 1 73 ? 5.632 6.702 7.277 1.00 75.75 73 TYR A CA 1
ATOM 557 C C . TYR A 1 73 ? 6.553 7.238 8.387 1.00 75.75 73 TYR A C 1
ATOM 559 O O . TYR A 1 73 ? 7.761 6.994 8.346 1.00 75.75 73 TYR A O 1
ATOM 567 N N . THR A 1 74 ? 6.002 7.896 9.411 1.00 84.50 74 THR A N 1
ATOM 568 C CA . THR A 1 74 ? 6.769 8.469 10.536 1.00 84.50 74 THR A CA 1
ATOM 569 C C . THR A 1 74 ? 6.845 7.555 11.757 1.00 84.50 74 THR A C 1
ATOM 571 O O . THR A 1 74 ? 7.509 7.879 12.738 1.00 84.50 74 THR A O 1
ATOM 574 N N . VAL A 1 75 ? 6.193 6.392 11.702 1.00 87.69 75 VAL A N 1
ATOM 575 C CA . VAL A 1 75 ? 6.154 5.428 12.804 1.00 87.69 75 VAL A CA 1
ATOM 576 C C . VAL A 1 75 ? 7.571 4.973 13.171 1.00 87.69 75 VAL A C 1
ATOM 578 O O . VAL A 1 75 ? 8.286 4.400 12.348 1.00 87.69 75 VAL A O 1
ATOM 581 N N . THR A 1 76 ? 7.967 5.210 14.425 1.00 90.12 76 THR A N 1
ATOM 582 C CA . THR A 1 76 ? 9.277 4.824 14.989 1.00 90.12 76 THR A CA 1
ATOM 583 C C . THR A 1 76 ? 9.199 3.650 15.966 1.00 90.12 76 THR A C 1
ATOM 585 O O . THR A 1 76 ? 10.226 3.062 16.303 1.00 90.12 76 THR A O 1
ATOM 588 N N . LYS A 1 77 ? 7.994 3.268 16.402 1.00 91.75 77 LYS A N 1
ATOM 589 C CA . LYS A 1 77 ? 7.729 2.125 17.289 1.00 91.75 77 LYS A CA 1
ATOM 590 C C . LYS A 1 77 ? 6.572 1.294 16.737 1.00 91.75 77 LYS A C 1
ATOM 592 O O . LYS A 1 77 ? 5.703 1.876 16.095 1.00 91.75 77 LYS A O 1
ATOM 597 N N . PRO A 1 78 ? 6.527 -0.029 16.977 1.00 93.00 78 PRO A N 1
ATOM 598 C CA . PRO A 1 78 ? 5.408 -0.850 16.539 1.00 93.00 78 PRO A CA 1
ATOM 599 C C . PRO A 1 78 ? 4.063 -0.279 16.995 1.00 93.00 78 PRO A C 1
ATOM 601 O O . PRO A 1 78 ? 3.885 0.061 18.163 1.00 93.00 78 PRO A O 1
ATOM 604 N N . TYR A 1 79 ? 3.126 -0.189 16.061 1.00 90.94 79 TYR A N 1
ATOM 605 C CA . TYR A 1 79 ? 1.775 0.303 16.272 1.00 90.94 79 TYR A CA 1
ATOM 606 C C . TYR A 1 79 ? 0.778 -0.705 15.712 1.00 90.94 79 TYR A C 1
ATOM 608 O O . TYR A 1 79 ? 1.017 -1.323 14.670 1.00 90.94 79 TYR A O 1
ATOM 616 N N . ARG A 1 80 ? -0.353 -0.868 16.398 1.00 93.12 80 ARG A N 1
ATOM 617 C CA . ARG A 1 80 ? -1.449 -1.717 15.944 1.00 93.12 80 ARG A CA 1
ATOM 618 C C . ARG A 1 80 ? -2.785 -1.056 16.245 1.00 93.12 80 ARG A C 1
ATOM 620 O O . ARG A 1 80 ? -3.087 -0.785 17.400 1.00 93.12 80 ARG A O 1
ATOM 627 N N . LEU A 1 81 ? -3.599 -0.902 15.210 1.00 90.12 81 LEU A N 1
ATOM 628 C CA . LEU A 1 81 ? -4.998 -0.503 15.285 1.00 90.12 81 LEU A CA 1
ATOM 629 C C . LEU A 1 81 ? -5.852 -1.672 14.800 1.00 90.12 81 LEU A C 1
ATOM 631 O O . LEU A 1 81 ? -5.603 -2.215 13.728 1.00 90.12 81 LEU A O 1
ATOM 635 N N . ALA A 1 82 ? -6.847 -2.071 15.584 1.00 91.56 82 ALA A N 1
ATOM 636 C CA . ALA A 1 82 ? -7.851 -3.040 15.165 1.00 91.56 82 ALA A CA 1
ATOM 637 C C . ALA A 1 82 ? -9.229 -2.422 15.382 1.00 91.56 82 ALA A C 1
ATOM 639 O O . ALA A 1 82 ? -9.663 -2.265 16.520 1.00 91.56 82 ALA A O 1
ATOM 640 N N . ALA A 1 83 ? -9.883 -2.041 14.291 1.00 88.81 83 ALA A N 1
ATOM 641 C CA . ALA A 1 83 ? -11.134 -1.298 14.313 1.00 88.81 83 ALA A CA 1
ATOM 642 C C . ALA A 1 83 ? -11.961 -1.651 13.080 1.00 88.81 83 ALA A C 1
ATOM 644 O O . ALA A 1 83 ? -11.406 -1.851 12.005 1.00 88.81 83 ALA A O 1
ATOM 645 N N . CYS A 1 84 ? -13.286 -1.728 13.217 1.00 88.69 84 CYS A N 1
ATOM 646 C CA . CYS A 1 84 ? -14.192 -1.817 12.063 1.00 88.69 84 CYS A CA 1
ATOM 647 C C . CYS A 1 84 ? -13.924 -3.010 11.122 1.00 88.69 84 CYS A C 1
ATOM 649 O O . CYS A 1 84 ? -14.148 -2.937 9.919 1.00 88.69 84 CYS A O 1
ATOM 651 N N . GLY A 1 85 ? -13.417 -4.125 11.664 1.00 89.25 85 GLY A N 1
ATOM 652 C CA . GLY A 1 85 ? -13.038 -5.299 10.868 1.00 89.25 85 GLY A CA 1
ATOM 653 C C . GLY A 1 85 ? -11.748 -5.131 10.057 1.00 89.25 85 GLY A C 1
ATOM 654 O O . GLY A 1 85 ? -11.470 -5.965 9.196 1.00 89.25 85 GLY A O 1
ATOM 655 N N . VAL A 1 86 ? -10.974 -4.085 10.348 1.00 91.38 86 VAL A N 1
ATOM 656 C CA . VAL A 1 86 ? -9.692 -3.747 9.732 1.00 91.38 86 VAL A CA 1
ATOM 657 C C . VAL A 1 86 ? -8.605 -3.806 10.794 1.00 91.38 86 VAL A C 1
ATOM 659 O O . VAL A 1 86 ? -8.785 -3.358 11.929 1.00 91.38 86 VAL A O 1
ATOM 662 N N . VAL A 1 87 ? -7.458 -4.359 10.426 1.00 94.38 87 VAL A N 1
ATOM 663 C CA . VAL A 1 87 ? -6.261 -4.382 11.256 1.00 94.38 87 VAL A CA 1
ATOM 664 C C . VAL A 1 87 ? -5.157 -3.647 10.517 1.00 94.38 87 VAL A C 1
ATOM 666 O O . VAL A 1 87 ? -4.708 -4.089 9.462 1.00 94.38 87 VAL A O 1
ATOM 669 N N . VAL A 1 88 ? -4.706 -2.540 11.097 1.00 92.56 88 VAL A N 1
ATOM 670 C CA . VAL A 1 88 ? -3.511 -1.826 10.661 1.00 92.56 88 VAL A CA 1
ATOM 671 C C . VAL A 1 88 ? -2.383 -2.184 11.610 1.00 92.56 88 VAL A C 1
ATOM 673 O O . VAL A 1 88 ? -2.505 -2.014 12.823 1.00 92.56 88 VAL A O 1
ATOM 676 N N . THR A 1 89 ? -1.274 -2.677 11.075 1.00 94.19 89 THR A N 1
ATOM 677 C CA . THR A 1 89 ? -0.029 -2.810 11.840 1.00 94.19 89 THR A CA 1
ATOM 678 C C . THR A 1 89 ? 1.045 -1.981 11.172 1.00 94.19 89 THR A C 1
ATOM 680 O O . THR A 1 89 ? 1.161 -1.999 9.954 1.00 94.19 89 THR A O 1
ATOM 683 N N . ALA A 1 90 ? 1.834 -1.253 11.950 1.00 92.88 90 ALA A N 1
ATOM 684 C CA . ALA A 1 90 ? 2.938 -0.457 11.442 1.00 92.88 90 ALA A CA 1
ATOM 685 C C . ALA A 1 90 ? 4.184 -0.690 12.291 1.00 92.88 90 ALA A C 1
ATOM 687 O O . ALA A 1 90 ? 4.121 -0.822 13.509 1.00 92.88 90 ALA A O 1
ATOM 688 N N . THR A 1 91 ? 5.326 -0.744 11.630 1.00 93.75 91 THR A N 1
ATOM 689 C CA . THR A 1 91 ? 6.665 -0.817 12.201 1.00 93.75 91 THR A CA 1
ATOM 690 C C . THR A 1 91 ? 7.516 0.270 11.539 1.00 93.75 91 THR A C 1
ATOM 692 O O . THR A 1 91 ? 7.087 0.886 10.557 1.00 93.75 91 THR A O 1
ATOM 695 N N . PRO A 1 92 ? 8.754 0.498 12.006 1.00 92.38 92 PRO A N 1
ATOM 696 C CA . PRO A 1 92 ? 9.650 1.433 11.340 1.00 92.38 92 PRO A CA 1
ATOM 697 C C . PRO A 1 92 ? 9.909 1.126 9.863 1.00 92.38 92 PRO A C 1
ATOM 699 O O . PRO A 1 92 ? 10.184 2.062 9.118 1.00 92.38 92 PRO A O 1
ATOM 702 N N . GLN A 1 93 ? 9.822 -0.141 9.436 1.00 91.31 93 GLN A N 1
ATOM 703 C CA . GLN A 1 93 ? 10.159 -0.572 8.071 1.00 91.31 93 GLN A CA 1
ATOM 704 C C . GLN A 1 93 ? 8.956 -0.994 7.233 1.00 91.31 93 GLN A C 1
ATOM 706 O O . GLN A 1 93 ? 9.044 -0.988 6.008 1.00 91.31 93 GLN A O 1
ATOM 711 N N . THR A 1 94 ? 7.848 -1.371 7.862 1.00 92.75 94 THR A N 1
ATOM 712 C CA . THR A 1 94 ? 6.703 -1.962 7.169 1.00 92.75 94 THR A CA 1
ATOM 713 C C . THR A 1 94 ? 5.405 -1.471 7.763 1.00 92.75 94 THR A C 1
ATOM 715 O O . THR A 1 94 ? 5.319 -1.288 8.973 1.00 92.75 94 THR A O 1
ATOM 718 N N . TYR A 1 95 ? 4.352 -1.392 6.968 1.00 91.25 95 TYR A N 1
ATOM 719 C CA . TYR A 1 95 ? 3.008 -1.405 7.526 1.00 91.25 95 TYR A CA 1
ATOM 720 C C . TYR A 1 95 ? 2.086 -2.267 6.681 1.00 91.25 95 TYR A C 1
ATOM 722 O O . TYR A 1 95 ? 2.352 -2.536 5.509 1.00 91.25 95 TYR A O 1
ATOM 730 N N . THR A 1 96 ? 1.021 -2.745 7.307 1.00 93.12 96 THR A N 1
ATOM 731 C CA . THR A 1 96 ? 0.021 -3.579 6.666 1.00 93.12 96 THR A CA 1
ATOM 732 C C . THR A 1 96 ? -1.371 -3.104 7.024 1.00 93.12 96 THR A C 1
ATOM 734 O O . THR A 1 96 ? -1.594 -2.631 8.139 1.00 93.12 96 THR A O 1
ATOM 737 N N . ILE A 1 97 ? -2.291 -3.248 6.078 1.00 92.12 97 ILE A N 1
ATOM 738 C CA . ILE A 1 97 ? -3.722 -3.029 6.262 1.00 92.12 97 ILE A CA 1
ATOM 739 C C . ILE A 1 97 ? -4.398 -4.328 5.850 1.00 92.12 97 ILE A C 1
ATOM 741 O O . ILE A 1 97 ? -4.237 -4.780 4.720 1.00 92.12 97 ILE A O 1
ATOM 745 N N . GLN A 1 98 ? -5.118 -4.953 6.768 1.00 94.75 98 GLN A N 1
ATOM 746 C CA . GLN A 1 98 ? -5.823 -6.203 6.524 1.00 94.75 98 GLN A CA 1
ATOM 747 C C . GLN A 1 98 ? -7.301 -6.026 6.832 1.00 94.75 98 GLN A C 1
ATOM 749 O O . GLN A 1 98 ? -7.646 -5.449 7.861 1.00 94.75 98 GLN A O 1
ATOM 754 N N . ALA A 1 99 ? -8.167 -6.547 5.970 1.00 92.62 99 ALA A N 1
ATOM 755 C CA . ALA A 1 99 ? -9.611 -6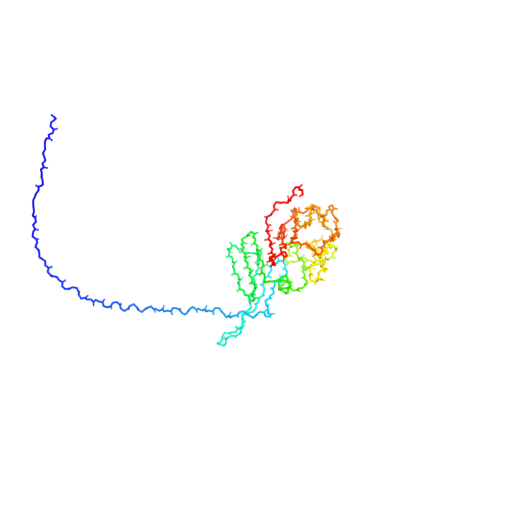.541 6.172 1.00 92.62 99 ALA A CA 1
ATOM 756 C C . ALA A 1 99 ? -10.192 -7.952 6.013 1.00 92.62 99 ALA A C 1
ATOM 758 O O . ALA A 1 99 ? -9.495 -8.892 5.640 1.00 92.62 99 ALA A O 1
ATOM 759 N N . LYS A 1 100 ? -11.492 -8.104 6.289 1.00 91.69 100 LYS A N 1
ATOM 760 C CA . LYS A 1 100 ? -12.210 -9.380 6.107 1.00 91.69 100 LYS A CA 1
ATOM 761 C C . LYS A 1 100 ? -12.410 -9.777 4.640 1.00 91.69 100 LYS A C 1
ATOM 763 O O . LYS A 1 100 ? -12.692 -10.937 4.368 1.00 91.69 100 LYS A O 1
ATOM 768 N N . SER A 1 101 ? -12.338 -8.817 3.722 1.00 88.75 101 SER A N 1
ATOM 769 C CA . SER A 1 101 ? -12.475 -9.035 2.282 1.00 88.75 101 SER A CA 1
ATOM 770 C C . SER A 1 101 ? -11.743 -7.949 1.500 1.00 88.75 101 SER A C 1
ATOM 772 O O . SER A 1 101 ? -11.543 -6.838 2.003 1.00 88.75 101 SER A O 1
ATOM 774 N N . THR A 1 102 ? -11.399 -8.237 0.245 1.00 81.12 102 THR A N 1
ATOM 775 C CA . THR A 1 102 ? -10.762 -7.271 -0.657 1.00 81.12 102 THR A CA 1
ATOM 776 C C . THR A 1 102 ? -11.662 -6.059 -0.868 1.00 81.12 102 THR A C 1
ATOM 778 O O . THR A 1 102 ? -11.190 -4.932 -0.803 1.00 81.12 102 THR A O 1
ATOM 781 N N . LYS A 1 103 ? -12.982 -6.249 -0.978 1.00 80.25 103 LYS A N 1
ATOM 782 C CA . LYS A 1 103 ? -13.950 -5.143 -1.036 1.00 80.25 103 LYS A CA 1
ATOM 783 C C . LYS A 1 103 ? -13.886 -4.226 0.192 1.00 80.25 103 LYS A C 1
ATOM 785 O O . LYS A 1 103 ? -13.902 -3.009 0.040 1.00 80.25 103 LYS A O 1
ATOM 790 N N . ALA A 1 104 ? -13.802 -4.787 1.401 1.00 84.50 104 ALA A N 1
ATOM 791 C CA . ALA A 1 104 ? -13.683 -3.994 2.626 1.00 84.50 104 ALA A CA 1
ATOM 792 C C . ALA A 1 104 ? -12.333 -3.266 2.703 1.00 84.50 104 ALA A C 1
ATOM 794 O O . ALA A 1 104 ? -12.287 -2.100 3.088 1.00 84.50 104 ALA A O 1
ATOM 795 N N . LEU A 1 105 ? -11.250 -3.927 2.281 1.00 84.88 105 LEU A N 1
ATOM 796 C CA . LEU A 1 105 ? -9.936 -3.299 2.152 1.00 84.88 105 LEU A CA 1
ATOM 797 C C . LEU A 1 105 ? -10.002 -2.094 1.199 1.00 84.88 105 LEU A C 1
ATOM 799 O O . LEU A 1 105 ? -9.548 -1.011 1.550 1.00 84.88 105 LEU A O 1
ATOM 803 N N . LEU A 1 106 ? -10.622 -2.256 0.028 1.00 76.88 106 LEU A N 1
ATOM 804 C CA . LEU A 1 106 ? -10.776 -1.194 -0.971 1.00 76.88 106 LEU A CA 1
ATOM 805 C C . LEU A 1 106 ? -11.640 -0.026 -0.480 1.00 76.88 106 LEU A C 1
ATOM 807 O O . LEU A 1 106 ? -11.322 1.126 -0.773 1.00 76.88 106 LEU A O 1
ATOM 811 N N . ALA A 1 107 ? -12.700 -0.307 0.281 1.00 78.38 107 ALA A N 1
ATOM 812 C CA . ALA A 1 107 ? -13.553 0.725 0.864 1.00 78.38 107 ALA A CA 1
ATOM 813 C C . ALA A 1 107 ? -12.770 1.629 1.829 1.00 78.38 107 ALA A C 1
ATOM 815 O O . ALA A 1 107 ? -12.900 2.849 1.775 1.00 78.38 107 ALA A O 1
ATOM 816 N N . VAL A 1 108 ? -11.903 1.041 2.660 1.00 79.81 108 VAL A N 1
ATOM 817 C CA . VAL A 1 108 ? -11.044 1.794 3.590 1.00 79.81 108 VAL A CA 1
ATOM 818 C C . VAL A 1 108 ? -10.010 2.625 2.839 1.00 79.81 108 VAL A C 1
ATOM 820 O O . VAL A 1 108 ? -9.720 3.740 3.251 1.00 79.81 108 VAL A O 1
ATOM 823 N N . MET A 1 109 ? -9.501 2.126 1.713 1.00 75.88 109 MET A N 1
ATOM 824 C CA . MET A 1 109 ? -8.580 2.863 0.837 1.00 75.88 109 MET A CA 1
ATOM 825 C C . MET A 1 109 ? -9.271 3.966 0.006 1.00 75.88 109 MET A C 1
ATOM 827 O O . MET A 1 109 ? -8.639 4.559 -0.864 1.00 75.88 109 MET A O 1
ATOM 831 N N . GLY A 1 110 ? -10.566 4.233 0.220 1.00 64.81 110 GLY A N 1
ATOM 832 C CA . GLY A 1 110 ? -11.277 5.354 -0.401 1.00 64.81 110 GLY A CA 1
ATOM 833 C C . GLY A 1 110 ? -11.615 5.185 -1.885 1.00 64.81 110 GLY A C 1
ATOM 834 O O . GLY A 1 110 ? -11.915 6.177 -2.542 1.00 64.81 110 GLY A O 1
ATOM 835 N N . GLY A 1 111 ? -11.567 3.967 -2.442 1.00 52.12 111 GLY A N 1
ATOM 836 C CA . GLY A 1 111 ? -11.956 3.666 -3.834 1.00 52.12 111 GLY A CA 1
ATOM 837 C C . GLY A 1 111 ? -11.026 4.220 -4.929 1.00 52.12 111 GLY A C 1
ATOM 838 O O . GLY A 1 111 ? -10.880 3.599 -5.978 1.00 52.12 111 GLY A O 1
ATOM 839 N N . SER A 1 112 ? -10.335 5.332 -4.680 1.00 47.44 112 SER A N 1
ATOM 840 C CA . SER A 1 112 ? -9.274 5.880 -5.521 1.00 47.44 112 SER A CA 1
ATOM 841 C C . SER A 1 112 ? -7.922 5.578 -4.885 1.00 47.44 112 SER A C 1
ATOM 843 O O . SER A 1 112 ? -7.440 6.296 -4.016 1.00 47.44 112 SER A O 1
ATOM 845 N N . TRP A 1 113 ? -7.290 4.519 -5.367 1.00 54.16 113 TRP A N 1
ATOM 846 C CA . TRP A 1 113 ? -5.939 4.086 -5.015 1.00 54.16 113 TRP A CA 1
ATOM 847 C C . TRP A 1 113 ? -4.816 5.029 -5.470 1.00 54.16 113 TRP A C 1
ATOM 849 O O . TRP A 1 113 ? -3.671 4.586 -5.537 1.00 54.16 113 TRP A O 1
ATOM 859 N N . LEU A 1 114 ? -5.139 6.281 -5.829 1.00 47.06 114 LEU A N 1
ATOM 860 C CA . LEU A 1 114 ? -4.210 7.266 -6.382 1.00 47.06 114 LEU A CA 1
ATOM 861 C C . LEU A 1 114 ? -2.999 7.357 -5.466 1.00 47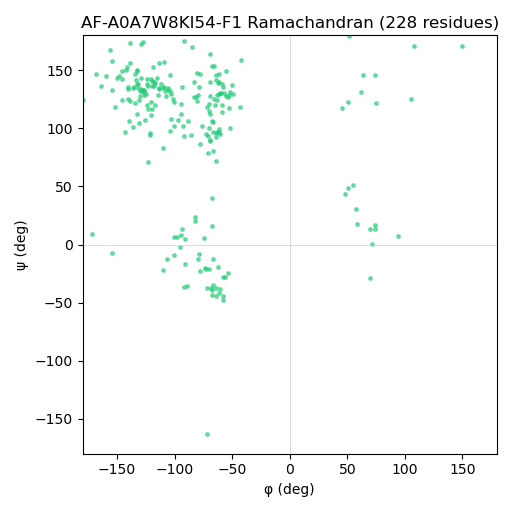.06 114 LEU A C 1
ATOM 863 O O . LEU A 1 114 ? -3.042 7.898 -4.360 1.00 47.06 114 LEU A O 1
ATOM 867 N N . GLY A 1 115 ? -1.959 6.670 -5.911 1.00 47.06 115 GLY A N 1
ATOM 868 C CA . GLY A 1 115 ? -0.809 6.415 -5.105 1.00 47.06 115 GLY A CA 1
ATOM 869 C C . GLY A 1 115 ? 0.130 7.564 -5.302 1.00 47.06 115 GLY A C 1
ATOM 870 O O . GLY A 1 115 ? 0.849 7.649 -6.288 1.00 47.06 115 GLY A O 1
ATOM 871 N N . ASP A 1 116 ? 0.202 8.405 -4.293 1.00 48.00 116 ASP A N 1
ATOM 872 C CA . ASP A 1 116 ? 1.408 9.168 -4.086 1.00 48.00 116 ASP A CA 1
ATOM 873 C C . ASP A 1 116 ? 2.522 8.164 -3.708 1.00 48.00 116 ASP A C 1
ATOM 875 O O . ASP A 1 116 ? 2.797 7.892 -2.539 1.00 48.00 116 ASP A O 1
ATOM 879 N N . PHE A 1 117 ? 3.117 7.497 -4.701 1.00 48.50 117 PHE A N 1
ATOM 880 C CA . PHE A 1 117 ? 4.257 6.595 -4.493 1.00 48.50 117 PHE A CA 1
ATOM 881 C C . PHE A 1 117 ? 5.553 7.395 -4.322 1.00 48.50 117 PHE A C 1
ATOM 883 O O . PHE A 1 117 ? 6.510 6.916 -3.706 1.00 48.50 117 PHE A O 1
ATOM 890 N N . TYR A 1 118 ? 5.580 8.632 -4.826 1.00 38.41 118 TYR A N 1
ATOM 891 C CA . TYR A 1 118 ? 6.773 9.460 -4.891 1.00 38.41 118 TYR A CA 1
ATOM 892 C C . TYR A 1 118 ? 6.578 10.800 -4.162 1.00 38.41 118 TYR A C 1
ATOM 894 O O . TYR A 1 118 ? 6.533 11.886 -4.733 1.00 38.41 118 TYR A O 1
ATOM 902 N N . GLY A 1 119 ? 6.520 10.733 -2.832 1.00 40.28 119 GLY A N 1
ATOM 903 C CA . GLY A 1 119 ? 6.643 11.915 -1.981 1.00 40.28 119 GLY A CA 1
ATOM 904 C C . GLY A 1 119 ? 8.103 12.360 -1.852 1.00 40.28 119 GLY A C 1
ATOM 905 O O . GLY A 1 119 ? 8.768 11.986 -0.887 1.00 40.28 119 GLY A O 1
ATOM 906 N N . VAL A 1 120 ? 8.621 13.178 -2.777 1.00 38.59 120 VAL A N 1
ATOM 907 C CA . VAL A 1 120 ? 9.827 13.973 -2.471 1.00 38.59 120 VAL A CA 1
ATOM 908 C C . VAL A 1 120 ? 9.406 15.024 -1.461 1.00 38.59 120 VAL A C 1
ATOM 910 O O . VAL A 1 120 ? 8.507 15.813 -1.731 1.00 38.59 120 VAL A O 1
ATOM 913 N N . GLY A 1 121 ? 10.030 15.022 -0.286 1.00 35.31 121 GLY A N 1
ATOM 914 C CA . GLY A 1 121 ? 9.716 15.928 0.816 1.00 35.31 121 GLY A CA 1
ATOM 915 C C . GLY A 1 121 ? 9.985 17.406 0.515 1.00 35.31 121 GLY A C 1
ATOM 916 O O . GLY A 1 121 ? 10.892 17.992 1.096 1.00 35.31 121 GLY A O 1
ATOM 917 N N . GLN A 1 122 ? 9.172 18.034 -0.333 1.00 37.94 122 GLN A N 1
ATOM 918 C CA . GLN A 1 122 ? 9.082 19.483 -0.449 1.00 37.94 122 GLN A CA 1
ATOM 919 C C . GLN A 1 122 ? 7.649 19.935 -0.171 1.00 37.94 122 GLN A C 1
ATOM 921 O O . GLN A 1 122 ? 6.805 20.010 -1.056 1.00 37.94 122 GLN A O 1
ATOM 926 N N . ARG A 1 123 ? 7.394 20.302 1.090 1.00 39.88 123 ARG A N 1
ATOM 927 C CA . ARG A 1 123 ? 6.182 21.006 1.548 1.00 39.88 123 ARG A CA 1
ATOM 928 C C . ARG A 1 123 ? 6.089 22.455 1.003 1.00 39.88 123 ARG A C 1
ATOM 930 O O . ARG A 1 123 ? 5.721 23.352 1.752 1.00 39.88 123 ARG A O 1
ATOM 937 N N . GLY A 1 124 ? 6.443 22.725 -0.258 1.00 39.00 124 GLY A N 1
ATOM 938 C CA . GLY A 1 124 ? 6.469 24.110 -0.760 1.00 39.00 124 GLY A CA 1
ATOM 939 C C . GLY A 1 124 ? 6.688 24.353 -2.258 1.00 39.00 124 GLY A C 1
ATOM 940 O O . GLY A 1 124 ? 6.877 25.505 -2.631 1.00 39.00 124 GLY A O 1
ATOM 941 N N . GLY A 1 125 ? 6.679 23.329 -3.117 1.00 41.56 125 GLY A N 1
ATOM 942 C CA . GLY A 1 125 ? 6.851 23.492 -4.570 1.00 41.56 125 GLY A CA 1
ATOM 943 C C . GLY A 1 125 ? 5.536 23.347 -5.341 1.00 41.56 125 GLY A C 1
ATOM 944 O O . GLY A 1 125 ? 4.683 22.561 -4.939 1.00 41.56 125 GLY A O 1
ATOM 945 N N . GLN A 1 126 ? 5.377 24.105 -6.433 1.00 42.47 126 GLN A N 1
ATOM 946 C CA . GLN A 1 126 ? 4.212 24.055 -7.326 1.00 42.47 126 GLN A CA 1
ATOM 947 C C . GLN A 1 126 ? 3.925 22.624 -7.804 1.00 42.47 126 GLN A C 1
ATOM 949 O O . GLN A 1 126 ? 4.809 21.937 -8.313 1.00 42.47 126 GLN A O 1
ATOM 954 N N . THR A 1 127 ? 2.672 22.198 -7.649 1.00 45.06 127 THR A N 1
ATOM 955 C CA . THR A 1 127 ? 2.165 20.913 -8.131 1.00 45.06 127 THR A CA 1
ATOM 956 C C . THR A 1 127 ? 2.047 20.949 -9.647 1.00 45.06 127 THR A C 1
ATOM 958 O O . THR A 1 127 ? 1.285 21.750 -10.188 1.00 45.06 127 THR A O 1
ATOM 961 N N . VAL A 1 128 ? 2.777 20.080 -10.336 1.00 42.28 128 VAL A N 1
ATOM 962 C CA . VAL A 1 128 ? 2.712 19.973 -11.790 1.00 42.28 128 VAL A CA 1
ATOM 963 C C . VAL A 1 128 ? 2.591 18.492 -12.156 1.00 42.28 128 VAL A C 1
ATOM 965 O O . VAL A 1 128 ? 3.511 17.718 -11.916 1.00 42.28 128 VAL A O 1
ATOM 968 N N . TYR A 1 129 ? 1.431 18.097 -12.688 1.00 49.12 129 TYR A N 1
ATOM 969 C CA . TYR A 1 129 ? 1.119 16.719 -13.080 1.00 49.12 129 TYR A CA 1
ATOM 970 C C . TYR A 1 129 ? 1.415 16.524 -14.565 1.00 49.12 129 TYR A C 1
ATOM 972 O O . TYR A 1 129 ? 0.685 17.067 -15.392 1.00 49.12 129 TYR A O 1
ATOM 980 N N . PHE A 1 130 ? 2.423 15.730 -14.917 1.00 48.03 130 PHE A N 1
ATOM 981 C CA . PHE A 1 130 ? 2.621 15.291 -16.297 1.00 48.03 130 PHE A CA 1
ATOM 982 C C . PHE A 1 130 ? 3.053 13.819 -16.297 1.00 48.03 130 PHE A C 1
ATOM 984 O O . PHE A 1 130 ? 4.178 13.491 -15.940 1.00 48.03 130 PHE A O 1
ATOM 991 N N . ASP A 1 131 ? 2.109 12.964 -16.688 1.00 53.12 131 ASP A N 1
ATOM 992 C CA . ASP A 1 131 ? 2.226 11.524 -16.937 1.00 53.12 131 ASP A CA 1
ATOM 993 C C . ASP A 1 131 ? 2.355 10.566 -15.743 1.00 53.12 131 ASP A C 1
ATOM 995 O O . ASP A 1 131 ? 2.890 10.857 -14.679 1.00 53.12 131 ASP A O 1
ATOM 999 N N . ALA A 1 132 ? 1.765 9.387 -15.939 1.00 57.53 132 ALA A N 1
ATOM 1000 C CA . ALA A 1 132 ? 1.517 8.377 -14.927 1.00 57.53 132 ALA A CA 1
ATOM 1001 C C . ALA A 1 132 ? 1.575 6.981 -15.555 1.00 57.53 132 ALA A C 1
ATOM 1003 O O . ALA A 1 132 ? 1.114 6.781 -16.680 1.00 57.53 132 ALA A O 1
ATOM 1004 N N . ALA A 1 133 ? 2.078 5.993 -14.811 1.00 63.19 133 ALA A N 1
ATOM 1005 C CA . ALA A 1 133 ? 1.901 4.599 -15.198 1.00 63.19 133 ALA A CA 1
ATOM 1006 C C . ALA A 1 133 ? 0.414 4.224 -15.081 1.00 63.19 133 ALA A C 1
ATOM 1008 O O . ALA A 1 133 ? -0.334 4.800 -14.292 1.00 63.19 133 ALA A O 1
ATOM 1009 N N . VAL A 1 134 ? -0.033 3.247 -15.864 1.00 65.38 134 VAL A N 1
ATOM 1010 C CA . VAL A 1 134 ? -1.398 2.719 -15.749 1.00 65.38 134 VAL A CA 1
ATOM 1011 C C . VAL A 1 134 ? -1.289 1.237 -15.437 1.00 65.38 134 VAL A C 1
ATOM 1013 O O . VAL A 1 134 ? -0.668 0.487 -16.188 1.00 65.38 134 VAL A O 1
ATOM 1016 N N . LEU A 1 135 ? -1.873 0.805 -14.323 1.00 68.25 135 LEU A N 1
ATOM 1017 C CA . LEU A 1 135 ? -1.882 -0.595 -13.918 1.00 68.25 135 LEU A CA 1
ATOM 1018 C C . LEU A 1 135 ? -3.323 -1.071 -13.769 1.00 68.25 135 LEU A C 1
ATOM 1020 O O . LEU A 1 135 ? -3.934 -0.918 -12.718 1.00 68.25 135 LEU A O 1
ATOM 1024 N N . THR A 1 136 ? -3.845 -1.689 -14.820 1.00 69.56 136 THR A N 1
ATOM 1025 C CA . THR A 1 136 ? -5.181 -2.288 -14.780 1.00 69.56 136 THR A CA 1
ATOM 1026 C C . THR A 1 136 ? -5.097 -3.660 -14.123 1.00 69.56 136 THR A C 1
ATOM 1028 O O . THR A 1 136 ? -4.283 -4.478 -14.544 1.00 69.56 136 THR A O 1
ATOM 1031 N N . ILE A 1 137 ? -5.907 -3.922 -13.094 1.00 68.50 137 ILE A N 1
ATOM 1032 C CA . ILE A 1 137 ? -5.893 -5.198 -12.365 1.00 68.50 137 ILE A CA 1
ATOM 1033 C C . ILE A 1 137 ? -7.318 -5.699 -12.256 1.00 68.50 137 ILE A C 1
ATOM 1035 O O . ILE A 1 137 ? -8.062 -5.216 -11.413 1.00 68.50 137 ILE A O 1
ATOM 1039 N N . GLY A 1 138 ? -7.693 -6.706 -13.036 1.00 64.94 138 GLY A N 1
ATOM 1040 C CA . GLY A 1 138 ? -8.948 -7.388 -12.749 1.00 64.94 138 GLY A CA 1
ATOM 1041 C C . GLY A 1 138 ? -8.916 -7.949 -11.320 1.00 64.94 138 GLY A C 1
ATOM 1042 O O . GLY A 1 138 ? -7.917 -8.524 -10.896 1.00 64.94 138 GLY A O 1
ATOM 1043 N N . LEU A 1 139 ? -9.994 -7.784 -10.565 1.00 66.38 139 LEU A N 1
ATOM 1044 C CA . LEU A 1 139 ? -10.201 -8.525 -9.321 1.00 66.38 139 LEU A CA 1
ATOM 1045 C C . LEU A 1 139 ? -11.396 -9.464 -9.518 1.00 66.38 139 LEU A C 1
ATOM 1047 O O . LEU A 1 139 ? -12.246 -9.154 -10.358 1.00 66.38 139 LEU A O 1
ATOM 1051 N N . PRO A 1 140 ? -11.508 -10.564 -8.748 1.00 60.53 140 PRO A N 1
ATOM 1052 C CA . PRO A 1 140 ? -12.565 -11.569 -8.918 1.00 60.53 140 PRO A CA 1
ATOM 1053 C C . PRO A 1 140 ? -13.992 -10.999 -8.916 1.00 60.53 140 PRO A C 1
ATOM 1055 O O . PRO A 1 140 ? -14.887 -11.567 -9.533 1.00 60.53 140 PRO A O 1
ATOM 1058 N N . ASP A 1 141 ? -14.185 -9.837 -8.288 1.00 60.31 141 ASP A N 1
ATOM 1059 C CA . ASP A 1 141 ? -15.471 -9.142 -8.197 1.00 60.31 141 ASP A CA 1
ATOM 1060 C C . ASP A 1 141 ? -15.688 -8.090 -9.314 1.00 60.31 141 ASP A C 1
ATOM 1062 O O . ASP A 1 141 ? -16.562 -7.232 -9.198 1.00 60.31 141 ASP A O 1
ATOM 1066 N N . GLY A 1 142 ? -14.872 -8.100 -10.377 1.00 49.41 142 GLY A N 1
ATOM 1067 C CA . GLY A 1 142 ? -15.008 -7.226 -11.556 1.00 49.41 142 GLY A CA 1
ATOM 1068 C C . GLY A 1 142 ? -14.706 -5.739 -11.316 1.00 49.41 142 GLY A C 1
ATOM 1069 O O . GLY A 1 142 ? -15.035 -4.896 -12.144 1.00 49.41 142 GLY A O 1
ATOM 1070 N N . LEU A 1 143 ? -14.104 -5.399 -10.175 1.00 47.16 143 LEU A N 1
ATOM 1071 C CA . LEU A 1 143 ? -14.228 -4.070 -9.564 1.00 47.16 143 LEU A CA 1
ATOM 1072 C C . LEU A 1 143 ? -13.057 -3.101 -9.779 1.00 47.16 143 LEU A C 1
ATOM 1074 O O . LEU A 1 143 ? -13.051 -2.040 -9.154 1.00 47.16 143 LEU A O 1
ATOM 1078 N N . PHE A 1 144 ? -12.051 -3.422 -10.599 1.00 51.81 144 PHE A N 1
ATOM 1079 C CA . PHE A 1 144 ? -10.823 -2.625 -10.573 1.00 51.81 144 PHE A CA 1
ATOM 1080 C C . PHE A 1 144 ? -10.164 -2.411 -11.945 1.00 51.81 144 PHE A C 1
ATOM 1082 O O . PHE A 1 144 ? -9.365 -3.185 -12.448 1.00 51.81 144 PHE A O 1
ATOM 1089 N N . GLN A 1 145 ? -10.453 -1.265 -12.547 1.00 47.47 145 GLN A N 1
ATOM 1090 C CA . GLN A 1 145 ? -9.481 -0.563 -13.377 1.00 47.47 145 GLN A CA 1
ATOM 1091 C C . GLN A 1 145 ? -8.975 0.582 -12.513 1.00 47.47 145 GLN A C 1
ATOM 1093 O O . GLN A 1 145 ? -9.726 1.511 -12.228 1.00 47.47 145 GLN A O 1
ATOM 1098 N N . THR A 1 146 ? -7.736 0.505 -12.033 1.00 47.38 146 THR A N 1
ATOM 1099 C CA . THR A 1 146 ? -7.127 1.655 -11.370 1.00 47.38 146 THR A CA 1
ATOM 1100 C C . THR A 1 146 ? -5.998 2.183 -12.221 1.00 47.38 146 THR A C 1
ATOM 1102 O O . THR A 1 146 ? -5.200 1.439 -12.779 1.00 47.38 146 THR A O 1
ATOM 1105 N N . THR A 1 147 ? -5.909 3.495 -12.317 1.00 47.66 147 THR A N 1
ATOM 1106 C CA . THR A 1 147 ? -4.719 4.126 -12.855 1.00 47.66 147 THR A CA 1
ATOM 1107 C C . THR A 1 147 ? -3.822 4.426 -11.670 1.00 47.66 147 THR A C 1
ATOM 1109 O O . THR A 1 147 ? -4.070 5.370 -10.922 1.00 47.66 147 THR A O 1
ATOM 1112 N N . VAL A 1 148 ? -2.795 3.599 -11.478 1.00 48.09 148 VAL A N 1
ATOM 1113 C CA . VAL A 1 148 ? -1.719 3.859 -10.516 1.00 48.09 148 VAL A CA 1
ATOM 1114 C C . VAL A 1 148 ? -0.876 5.007 -11.058 1.00 48.09 148 VAL A C 1
ATOM 1116 O O . VAL A 1 148 ? 0.189 4.792 -11.630 1.00 48.09 148 VAL A O 1
ATOM 1119 N N . LYS A 1 149 ? -1.368 6.239 -10.890 1.00 47.44 149 LYS A N 1
ATOM 1120 C CA . LYS A 1 149 ? -0.555 7.422 -11.145 1.00 47.44 149 LYS A CA 1
ATOM 1121 C C . LYS A 1 149 ? 0.603 7.413 -10.178 1.00 47.44 149 LYS A C 1
ATOM 1123 O O . LYS A 1 149 ? 0.398 7.204 -8.991 1.00 47.44 149 LYS A O 1
ATOM 1128 N N . ILE A 1 150 ? 1.809 7.556 -10.704 1.00 50.44 150 ILE A N 1
ATOM 1129 C CA . ILE A 1 150 ? 3.000 7.645 -9.876 1.00 50.44 150 ILE A CA 1
ATOM 1130 C C . ILE A 1 150 ? 3.469 9.076 -10.003 1.00 50.44 150 ILE A C 1
ATOM 1132 O O . ILE A 1 150 ? 4.297 9.408 -10.846 1.00 50.44 150 ILE A O 1
ATOM 1136 N N . ASP A 1 151 ? 2.844 9.910 -9.185 1.00 46.25 151 ASP A N 1
ATOM 1137 C CA . ASP A 1 151 ? 3.115 11.332 -9.133 1.00 46.25 151 ASP A CA 1
ATOM 1138 C C . ASP A 1 151 ? 4.371 11.553 -8.305 1.00 46.25 151 ASP A C 1
ATOM 1140 O O . ASP A 1 151 ? 4.484 11.046 -7.186 1.00 46.25 151 ASP A O 1
ATOM 1144 N N . GLY A 1 152 ? 5.315 12.303 -8.868 1.00 42.59 152 GLY A N 1
ATOM 1145 C CA . GLY A 1 152 ? 6.459 12.806 -8.138 1.00 42.59 152 GLY A CA 1
ATOM 1146 C C . GLY A 1 152 ? 6.502 14.321 -8.146 1.00 42.59 152 GLY A C 1
ATOM 1147 O O . GLY A 1 152 ? 6.212 14.964 -9.150 1.00 42.59 152 GLY A O 1
ATOM 1148 N N . TYR A 1 153 ? 6.879 14.902 -7.009 1.00 49.25 153 TYR A N 1
ATOM 1149 C CA . TYR A 1 153 ? 7.136 16.335 -6.916 1.00 49.25 153 TYR A CA 1
ATOM 1150 C C . TYR A 1 153 ? 8.453 16.651 -7.622 1.00 49.25 153 TYR A C 1
ATOM 1152 O O . TYR A 1 153 ? 9.538 16.526 -7.045 1.00 49.25 153 TYR A O 1
ATOM 1160 N N . PHE A 1 154 ? 8.350 17.045 -8.885 1.00 47.72 154 PHE A N 1
ATOM 1161 C CA . PHE A 1 154 ? 9.472 17.505 -9.685 1.00 47.72 154 PHE A CA 1
ATOM 1162 C C . PHE A 1 154 ? 9.279 18.982 -10.006 1.00 47.72 154 PHE A C 1
ATOM 1164 O O . PHE A 1 154 ? 8.206 19.414 -10.418 1.00 47.72 154 PHE A O 1
ATOM 1171 N N . ALA A 1 155 ? 10.332 19.777 -9.830 1.00 38.75 155 ALA A N 1
ATOM 1172 C CA . ALA A 1 155 ? 10.381 21.070 -10.488 1.00 38.75 155 ALA A CA 1
ATOM 1173 C C . ALA A 1 155 ? 10.564 20.806 -11.995 1.00 38.75 155 ALA A C 1
ATOM 1175 O O . ALA A 1 155 ? 11.669 20.488 -12.432 1.00 38.75 155 ALA A O 1
ATOM 1176 N N . GLY A 1 156 ? 9.474 20.881 -12.767 1.00 43.66 156 GLY A N 1
ATOM 1177 C CA . GLY A 1 156 ? 9.457 20.653 -14.218 1.00 43.66 156 GLY A CA 1
ATOM 1178 C C . GLY A 1 156 ? 8.787 19.341 -14.655 1.00 43.66 156 GLY A C 1
ATOM 1179 O O . GLY A 1 156 ? 8.450 18.490 -13.841 1.00 43.66 156 GLY A O 1
ATOM 1180 N N . SER A 1 157 ? 8.591 19.184 -15.966 1.00 47.44 157 SER A N 1
ATOM 1181 C CA . SER A 1 157 ? 7.854 18.085 -16.616 1.00 47.44 157 SER A CA 1
ATOM 1182 C C . SER A 1 157 ? 8.665 16.794 -16.824 1.00 47.44 157 SER A C 1
ATOM 1184 O O . SER A 1 157 ? 8.336 16.001 -17.701 1.00 47.44 157 SER A O 1
ATOM 1186 N N . TYR A 1 158 ? 9.762 16.593 -16.087 1.00 53.94 158 TYR A N 1
ATOM 1187 C CA . TYR A 1 158 ? 10.726 15.529 -16.376 1.00 53.94 158 TYR A CA 1
ATOM 1188 C C . TYR A 1 158 ? 10.818 14.509 -15.239 1.00 53.94 158 TYR A C 1
ATOM 1190 O O . TYR A 1 158 ? 11.209 14.847 -14.119 1.00 53.94 158 TYR A O 1
ATOM 1198 N N . LEU A 1 159 ? 10.517 13.244 -15.551 1.00 60.84 159 LEU A N 1
ATOM 1199 C CA . LEU A 1 159 ? 10.831 12.115 -14.683 1.00 60.84 159 LEU A CA 1
ATOM 1200 C C . LEU A 1 159 ? 12.364 11.995 -14.579 1.00 60.84 159 LEU A C 1
ATOM 1202 O O . LEU A 1 159 ? 13.026 11.805 -15.602 1.00 60.84 159 LEU A O 1
ATOM 1206 N N . PRO A 1 160 ? 12.965 12.096 -13.382 1.00 60.53 160 PRO A N 1
ATOM 1207 C CA . PRO A 1 160 ? 14.410 12.075 -13.257 1.00 60.53 160 PRO A CA 1
ATOM 1208 C C . PRO A 1 160 ? 14.984 10.725 -13.706 1.00 60.53 160 PRO A C 1
ATOM 1210 O O . PRO A 1 160 ? 14.384 9.674 -13.447 1.00 60.53 160 PRO A O 1
ATOM 1213 N N . PRO A 1 161 ? 16.184 10.718 -14.311 1.00 63.06 161 PRO A N 1
ATOM 1214 C CA . PRO A 1 161 ? 16.842 9.488 -14.710 1.00 63.06 161 PRO A CA 1
ATOM 1215 C C . PRO A 1 161 ? 17.109 8.619 -13.475 1.00 63.06 161 PRO A C 1
ATOM 1217 O O . PRO A 1 161 ? 17.509 9.117 -12.418 1.00 63.06 161 PRO A O 1
ATOM 1220 N N . GLY A 1 162 ? 16.910 7.307 -13.612 1.00 70.75 162 GLY A N 1
ATOM 1221 C CA . GLY A 1 162 ? 17.201 6.336 -12.552 1.00 70.75 162 GLY A CA 1
ATOM 1222 C C . GLY A 1 162 ? 16.026 5.963 -11.642 1.00 70.75 162 GLY A C 1
ATOM 1223 O O . GLY A 1 162 ? 16.247 5.237 -10.673 1.00 70.75 162 GLY A O 1
ATOM 1224 N N . VAL A 1 163 ? 14.801 6.405 -11.948 1.00 78.00 163 VAL A N 1
ATOM 1225 C CA . VAL A 1 163 ? 13.582 5.809 -11.380 1.00 78.00 163 VAL A CA 1
ATOM 1226 C C . VAL A 1 163 ? 13.199 4.575 -12.197 1.00 78.00 163 VAL A C 1
ATOM 1228 O O . VAL A 1 163 ? 13.073 4.635 -13.418 1.00 78.00 163 VAL A O 1
ATOM 1231 N N . LEU A 1 164 ? 13.019 3.451 -11.512 1.00 85.94 164 LEU A N 1
ATOM 1232 C CA . LEU A 1 164 ? 12.593 2.177 -12.073 1.00 85.94 164 LEU A CA 1
ATOM 1233 C C . LEU A 1 164 ? 11.432 1.656 -11.243 1.00 85.94 164 LEU A C 1
ATOM 1235 O O . LEU A 1 164 ? 11.535 1.553 -10.020 1.00 85.94 164 LEU A O 1
ATOM 1239 N N . MET A 1 165 ? 10.335 1.312 -11.905 1.00 84.31 165 MET A N 1
ATOM 1240 C CA . MET A 1 165 ? 9.173 0.728 -11.246 1.00 84.31 165 MET A CA 1
ATOM 1241 C C . MET A 1 165 ? 8.678 -0.443 -12.054 1.00 84.31 165 MET A C 1
ATOM 1243 O O . MET A 1 165 ? 8.577 -0.369 -13.279 1.00 84.31 165 MET A O 1
ATOM 1247 N N . ALA A 1 166 ? 8.372 -1.526 -11.363 1.00 89.12 166 ALA A N 1
ATOM 1248 C CA . ALA A 1 166 ? 7.918 -2.743 -11.994 1.00 89.12 166 ALA A CA 1
ATOM 1249 C C . ALA A 1 166 ? 6.827 -3.394 -11.162 1.00 89.12 166 ALA A C 1
ATOM 1251 O O . ALA A 1 166 ? 6.770 -3.237 -9.942 1.00 89.12 166 ALA A O 1
ATOM 1252 N N . VAL A 1 167 ? 5.972 -4.129 -11.859 1.00 89.44 167 VAL A N 1
ATOM 1253 C CA . VAL A 1 167 ? 4.880 -4.892 -11.280 1.00 89.44 167 VAL A CA 1
ATOM 1254 C C . VAL A 1 167 ? 5.074 -6.373 -11.554 1.00 89.44 167 VAL A C 1
ATOM 1256 O O . VAL A 1 167 ? 5.465 -6.771 -12.652 1.00 89.44 167 VAL A O 1
ATOM 1259 N N . ARG A 1 168 ? 4.770 -7.194 -10.557 1.00 91.75 168 ARG A N 1
ATOM 1260 C CA . ARG A 1 168 ? 4.768 -8.651 -10.635 1.00 91.75 168 ARG A CA 1
ATOM 1261 C C . ARG A 1 168 ? 3.437 -9.180 -10.119 1.00 91.75 168 ARG A C 1
ATOM 1263 O O . ARG A 1 168 ? 2.989 -8.778 -9.052 1.00 91.75 168 ARG A O 1
ATOM 1270 N N . ALA A 1 169 ? 2.828 -10.085 -10.874 1.00 90.88 169 ALA A N 1
ATOM 1271 C CA . ALA A 1 169 ? 1.642 -10.832 -10.464 1.00 90.88 169 ALA A CA 1
ATOM 1272 C C . ALA A 1 169 ? 2.041 -12.291 -10.207 1.00 90.88 169 ALA A C 1
ATOM 1274 O O . ALA A 1 169 ? 2.818 -12.837 -10.987 1.00 90.88 169 ALA A O 1
ATOM 1275 N N . ASP A 1 170 ? 1.565 -12.891 -9.114 1.00 90.50 170 ASP A N 1
ATOM 1276 C CA . ASP A 1 170 ? 1.716 -14.322 -8.784 1.00 90.50 170 ASP A CA 1
ATOM 1277 C C . ASP A 1 170 ? 3.134 -14.890 -8.934 1.00 90.50 170 ASP A C 1
ATOM 1279 O O . ASP A 1 170 ? 3.346 -15.978 -9.463 1.00 90.50 170 ASP A O 1
ATOM 1283 N N . ALA A 1 171 ? 4.129 -14.131 -8.462 1.00 84.81 171 ALA A N 1
ATOM 1284 C CA . ALA A 1 171 ? 5.555 -14.454 -8.590 1.00 84.81 171 ALA A CA 1
ATOM 1285 C C . ALA A 1 171 ? 6.063 -14.635 -10.043 1.00 84.81 171 ALA A C 1
ATOM 1287 O O . ALA A 1 171 ? 7.152 -15.169 -10.248 1.00 84.81 171 ALA A O 1
ATOM 1288 N N . GLY A 1 172 ? 5.315 -14.152 -11.039 1.00 88.06 172 GLY A N 1
ATOM 1289 C CA . GLY A 1 172 ? 5.702 -14.143 -12.448 1.00 88.06 172 GLY A CA 1
ATOM 1290 C C . GLY A 1 172 ? 6.797 -13.126 -12.792 1.00 88.06 172 GLY A C 1
ATOM 1291 O O . GLY A 1 172 ? 7.502 -12.600 -11.930 1.00 88.06 172 GLY A O 1
ATOM 1292 N N . THR A 1 173 ? 6.949 -12.828 -14.080 1.00 91.19 173 THR A N 1
ATOM 1293 C CA . THR A 1 173 ? 7.962 -11.881 -14.573 1.00 91.19 173 THR A CA 1
ATOM 1294 C C . THR A 1 173 ? 7.646 -10.442 -14.161 1.00 91.19 173 THR A C 1
ATOM 1296 O O . THR A 1 173 ? 6.496 -10.003 -14.240 1.00 91.19 173 THR A O 1
ATOM 1299 N N . LEU A 1 174 ? 8.678 -9.685 -13.772 1.00 91.44 174 LEU A N 1
ATOM 1300 C CA . LEU A 1 174 ? 8.559 -8.244 -13.563 1.00 91.44 174 LEU A CA 1
ATOM 1301 C C . LEU A 1 174 ? 8.266 -7.532 -14.884 1.00 91.44 174 LEU A C 1
ATOM 1303 O O . LEU A 1 174 ? 9.017 -7.636 -15.852 1.00 91.44 174 LEU A O 1
ATOM 1307 N N . ARG A 1 175 ? 7.181 -6.763 -14.906 1.00 91.25 175 ARG A N 1
ATOM 1308 C CA . ARG A 1 175 ? 6.791 -5.932 -16.045 1.00 91.25 175 ARG A CA 1
ATOM 1309 C C . ARG A 1 175 ? 7.034 -4.466 -15.701 1.00 91.25 175 ARG A C 1
ATOM 1311 O O . ARG A 1 175 ? 6.579 -4.021 -14.647 1.00 91.25 175 ARG A O 1
ATOM 1318 N N . PRO A 1 176 ? 7.756 -3.707 -16.537 1.00 88.75 176 PRO A N 1
ATOM 1319 C CA . PRO A 1 176 ? 8.084 -2.325 -16.226 1.00 88.75 176 PRO A CA 1
ATOM 1320 C C . PRO A 1 176 ? 6.830 -1.446 -16.284 1.00 88.75 176 PRO A C 1
ATOM 1322 O O . PRO A 1 176 ? 6.130 -1.427 -17.293 1.00 88.75 176 PRO A O 1
ATOM 1325 N N . LEU A 1 177 ? 6.592 -0.696 -15.211 1.00 82.88 177 LEU A N 1
ATOM 1326 C CA . LEU A 1 177 ? 5.652 0.427 -15.152 1.00 82.88 177 LEU A CA 1
ATOM 1327 C C . LEU A 1 177 ? 6.361 1.744 -15.483 1.00 82.88 177 LEU A C 1
ATOM 1329 O O . LEU A 1 177 ? 5.788 2.606 -16.142 1.00 82.88 177 LEU A O 1
ATOM 1333 N N . VAL A 1 178 ? 7.619 1.876 -15.050 1.00 82.19 178 VAL A N 1
ATOM 1334 C CA . VAL A 1 178 ? 8.522 2.970 -15.416 1.00 82.19 178 VAL A CA 1
ATOM 1335 C C . VAL A 1 178 ? 9.905 2.404 -15.672 1.00 82.19 178 VAL A C 1
ATOM 1337 O O . VAL A 1 178 ? 10.484 1.732 -14.815 1.00 82.19 178 VAL A O 1
ATOM 1340 N N . TYR A 1 179 ? 10.421 2.668 -16.866 1.00 83.94 179 TYR A N 1
ATOM 1341 C CA . TYR A 1 179 ? 11.744 2.232 -17.290 1.00 83.94 179 TYR A CA 1
ATOM 1342 C C . TYR A 1 179 ? 12.262 3.187 -18.358 1.00 83.94 179 TYR A C 1
ATOM 1344 O O . TYR A 1 179 ? 11.527 3.501 -19.294 1.00 83.94 179 TYR A O 1
ATOM 1352 N N . ASP A 1 180 ? 13.514 3.620 -18.216 1.00 82.00 180 ASP A N 1
ATOM 1353 C CA . ASP A 1 180 ? 14.189 4.494 -19.182 1.00 82.00 180 ASP A CA 1
ATOM 1354 C C . ASP A 1 180 ? 13.411 5.795 -19.472 1.00 82.00 180 ASP A C 1
ATOM 1356 O O . ASP A 1 180 ? 13.051 6.115 -20.603 1.00 82.00 180 ASP A O 1
ATOM 1360 N N . GLY A 1 181 ? 13.033 6.505 -18.403 1.00 75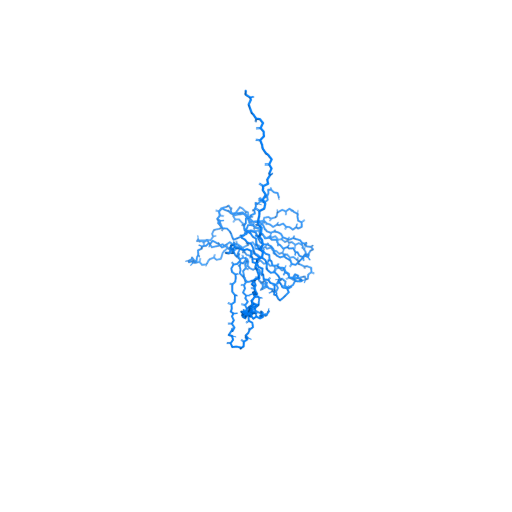.38 181 GLY A N 1
ATOM 1361 C CA . GLY A 1 181 ? 12.344 7.798 -18.500 1.00 75.38 181 GLY A CA 1
ATOM 1362 C C . GLY A 1 181 ? 10.889 7.735 -18.976 1.00 75.38 181 GLY A C 1
ATOM 1363 O O . GLY A 1 181 ? 10.249 8.775 -19.077 1.00 75.38 181 GLY A O 1
ATOM 1364 N N . SER A 1 182 ? 10.361 6.541 -19.258 1.00 76.94 182 SER A N 1
ATOM 1365 C CA . SER A 1 182 ? 9.048 6.367 -19.882 1.00 76.94 182 SER A CA 1
ATOM 1366 C C . SER A 1 182 ? 8.083 5.602 -18.983 1.00 76.94 182 SER A C 1
ATOM 1368 O O . SER A 1 182 ? 8.433 4.557 -18.420 1.00 76.94 182 SER A O 1
ATOM 1370 N N . PHE A 1 183 ? 6.846 6.091 -18.905 1.00 77.19 183 PHE A N 1
ATOM 1371 C CA . PHE A 1 183 ? 5.726 5.374 -18.302 1.00 77.19 183 PHE A CA 1
ATOM 1372 C C . PHE A 1 183 ? 5.184 4.308 -19.253 1.00 77.19 183 PHE A C 1
ATOM 1374 O O . PHE A 1 183 ? 5.196 4.463 -20.475 1.00 77.19 183 PHE A O 1
ATOM 1381 N N . ARG A 1 184 ? 4.702 3.205 -18.687 1.00 81.94 184 ARG A N 1
ATOM 1382 C CA . ARG A 1 184 ? 4.128 2.080 -19.425 1.00 81.94 184 ARG A CA 1
ATOM 1383 C C . ARG A 1 184 ? 2.816 1.659 -18.785 1.00 81.94 184 ARG A C 1
ATOM 1385 O O . ARG A 1 184 ? 2.630 1.772 -17.573 1.00 81.94 184 ARG A O 1
ATOM 1392 N N . SER A 1 185 ? 1.920 1.155 -19.624 1.00 81.00 185 SER A N 1
ATOM 1393 C CA . SER A 1 185 ? 0.684 0.530 -19.168 1.00 81.00 185 SER A CA 1
ATOM 1394 C C . SER A 1 185 ? 0.892 -0.971 -19.029 1.00 81.00 185 SER A C 1
ATOM 1396 O O . SER A 1 185 ? 1.479 -1.603 -19.909 1.00 81.00 185 SER A O 1
ATOM 1398 N N . VAL A 1 186 ? 0.412 -1.540 -17.930 1.00 82.38 186 VAL A N 1
ATOM 1399 C CA . VAL A 1 186 ? 0.438 -2.980 -17.686 1.00 82.38 186 VAL A CA 1
ATOM 1400 C C . VAL A 1 186 ? -0.958 -3.438 -17.284 1.00 82.38 186 VAL A C 1
ATOM 1402 O O . VAL A 1 186 ? -1.604 -2.830 -16.435 1.00 82.38 186 VAL A O 1
ATOM 1405 N N . GLU A 1 187 ? -1.408 -4.535 -17.883 1.00 82.94 187 GLU A N 1
ATOM 1406 C CA . GLU A 1 187 ? -2.674 -5.184 -17.548 1.00 82.94 187 GLU A CA 1
ATOM 1407 C C . GLU A 1 187 ? -2.414 -6.502 -16.811 1.00 82.94 187 GLU A C 1
ATOM 1409 O O . GLU A 1 187 ? -1.557 -7.301 -17.201 1.00 82.94 187 GLU A O 1
ATOM 1414 N N . VAL A 1 188 ? -3.103 -6.717 -15.697 1.00 80.75 188 VAL A N 1
ATOM 1415 C CA . VAL A 1 188 ? -3.047 -7.928 -14.872 1.00 80.75 188 VAL A CA 1
ATOM 1416 C C . VAL A 1 188 ? -4.401 -8.624 -14.957 1.00 80.75 188 VAL A C 1
ATOM 1418 O O . VAL A 1 188 ? -5.447 -7.979 -14.852 1.00 80.75 188 VAL A O 1
ATOM 1421 N N . THR A 1 189 ? -4.366 -9.939 -15.148 1.00 79.25 189 THR A N 1
ATOM 1422 C CA . THR A 1 189 ? -5.559 -10.772 -15.284 1.00 79.25 189 THR A CA 1
ATOM 1423 C C . THR A 1 189 ? -6.377 -10.817 -13.983 1.00 79.25 189 THR A C 1
ATOM 1425 O O . THR A 1 189 ? -5.826 -10.633 -12.894 1.00 79.25 189 THR A O 1
ATOM 1428 N N . PRO A 1 190 ? -7.700 -11.051 -14.077 1.00 69.94 190 PRO A N 1
ATOM 1429 C CA . PRO A 1 190 ? -8.616 -10.994 -12.939 1.00 69.94 190 PRO A CA 1
ATOM 1430 C C . PRO A 1 190 ? -8.441 -12.065 -11.857 1.00 69.94 190 PRO A C 1
ATOM 1432 O O . PRO A 1 190 ? -9.028 -11.957 -10.781 1.00 69.94 190 PRO A O 1
ATOM 1435 N N . ASP A 1 191 ? -7.655 -13.098 -12.136 1.00 81.06 191 ASP A N 1
ATOM 1436 C CA . ASP A 1 191 ? -7.412 -14.266 -11.291 1.00 81.06 191 ASP A CA 1
ATOM 1437 C C . ASP A 1 191 ? -6.157 -14.146 -10.410 1.00 81.06 191 ASP A C 1
ATOM 1439 O O . ASP A 1 191 ? -5.782 -15.107 -9.733 1.00 81.06 191 ASP A O 1
ATOM 1443 N N . VAL A 1 192 ? -5.532 -12.964 -10.383 1.00 86.25 192 VAL A N 1
ATOM 1444 C CA . VAL A 1 192 ? -4.320 -12.715 -9.602 1.00 86.25 192 VAL A CA 1
ATOM 1445 C C . VAL A 1 192 ? -4.543 -12.951 -8.104 1.00 86.25 192 VAL A C 1
ATOM 1447 O O . VAL A 1 192 ? -5.474 -12.423 -7.490 1.00 86.25 192 VAL A O 1
ATOM 1450 N N . LYS A 1 193 ? -3.649 -13.720 -7.478 1.00 89.50 193 LYS A N 1
ATOM 1451 C CA . LYS A 1 193 ? -3.657 -13.958 -6.022 1.00 89.50 193 LYS A CA 1
ATOM 1452 C C . LYS A 1 193 ? -2.833 -12.920 -5.283 1.00 89.50 193 LYS A C 1
ATOM 1454 O O . LYS A 1 193 ? -3.169 -12.525 -4.167 1.00 89.50 193 LYS A O 1
ATOM 1459 N N . THR A 1 194 ? -1.736 -12.500 -5.897 1.00 91.31 194 THR A N 1
ATOM 1460 C CA . THR A 1 194 ? -0.783 -11.551 -5.338 1.00 91.31 194 THR A CA 1
ATOM 1461 C C . THR A 1 194 ? -0.295 -10.589 -6.400 1.00 91.31 194 THR A C 1
ATOM 1463 O O . THR A 1 194 ? 0.072 -10.981 -7.506 1.00 91.31 194 THR A O 1
ATOM 1466 N N . LEU A 1 195 ? -0.238 -9.319 -6.036 1.00 88.56 195 LEU A N 1
ATOM 1467 C CA . LEU A 1 195 ? 0.298 -8.268 -6.873 1.00 88.56 195 LEU A CA 1
ATOM 1468 C C . LEU A 1 195 ? 1.353 -7.515 -6.084 1.00 88.56 195 LEU A C 1
ATOM 1470 O O . LEU A 1 195 ? 1.122 -7.107 -4.952 1.00 88.56 195 LEU A O 1
ATOM 1474 N N . GLU A 1 196 ? 2.505 -7.314 -6.691 1.00 91.06 196 GLU A N 1
ATOM 1475 C CA . GLU A 1 196 ? 3.619 -6.610 -6.092 1.00 91.06 196 GLU A CA 1
ATOM 1476 C C . GLU A 1 196 ? 4.068 -5.486 -7.012 1.00 91.06 196 GLU A C 1
ATOM 1478 O O . GLU A 1 196 ? 4.282 -5.709 -8.201 1.00 91.06 196 GLU A O 1
ATOM 1483 N N . ILE A 1 197 ? 4.265 -4.298 -6.447 1.00 88.62 197 ILE A N 1
ATOM 1484 C CA . ILE A 1 197 ? 5.008 -3.217 -7.086 1.00 88.62 197 ILE A CA 1
ATOM 1485 C C . ILE A 1 197 ? 6.315 -3.027 -6.333 1.00 88.62 197 ILE A C 1
ATOM 1487 O O . ILE A 1 197 ? 6.342 -2.970 -5.102 1.00 88.62 197 ILE A O 1
ATOM 1491 N N . VAL A 1 198 ? 7.397 -2.897 -7.088 1.00 90.50 198 VAL A N 1
ATOM 1492 C CA . VAL A 1 198 ? 8.726 -2.557 -6.582 1.00 90.50 198 VAL A CA 1
ATOM 1493 C C . VAL A 1 198 ? 9.207 -1.271 -7.232 1.00 90.50 198 VAL A C 1
ATOM 1495 O O . VAL A 1 198 ? 8.971 -1.032 -8.418 1.00 90.50 198 VAL A O 1
ATOM 1498 N N . VAL A 1 199 ? 9.895 -0.452 -6.446 1.00 85.94 199 VAL A N 1
ATOM 1499 C CA . VAL A 1 199 ? 10.413 0.853 -6.846 1.00 85.94 199 VAL A CA 1
ATOM 1500 C C . VAL A 1 199 ? 11.897 0.910 -6.511 1.00 85.94 199 VAL A C 1
ATOM 1502 O O . VAL A 1 199 ? 12.313 0.572 -5.407 1.00 85.94 199 VAL A O 1
ATOM 1505 N N . LYS A 1 200 ? 12.703 1.365 -7.466 1.00 86.81 200 LYS A N 1
ATOM 1506 C CA . LYS A 1 200 ? 14.102 1.736 -7.264 1.00 86.81 200 LYS A CA 1
ATOM 1507 C C . LYS A 1 200 ? 14.285 3.162 -7.743 1.00 86.81 200 LYS A C 1
ATOM 1509 O O . LYS A 1 200 ? 13.891 3.503 -8.851 1.00 86.81 200 LYS A O 1
ATOM 1514 N N . SER A 1 201 ? 14.878 3.992 -6.900 1.00 80.00 201 SER A N 1
ATOM 1515 C CA . SER A 1 201 ? 15.105 5.401 -7.193 1.00 80.00 201 SER A CA 1
ATOM 1516 C C . SER A 1 201 ? 16.416 5.860 -6.571 1.00 80.00 201 SER A C 1
ATOM 1518 O O . SER A 1 201 ? 16.829 5.366 -5.524 1.00 80.00 201 SER A O 1
ATOM 1520 N N . SER A 1 202 ? 17.067 6.829 -7.213 1.00 75.25 202 SER A N 1
ATOM 1521 C CA . SER A 1 202 ? 18.182 7.585 -6.629 1.00 75.25 202 SER A CA 1
ATOM 1522 C C . SER A 1 202 ? 17.711 8.675 -5.656 1.00 75.25 202 SER A C 1
ATOM 1524 O O . SER A 1 202 ? 18.524 9.305 -4.980 1.00 75.25 202 SER A O 1
ATOM 1526 N N . LYS A 1 203 ? 16.399 8.923 -5.590 1.00 74.19 203 LYS A N 1
ATOM 1527 C CA . LYS A 1 203 ? 15.755 9.880 -4.688 1.00 74.19 203 LYS A CA 1
ATOM 1528 C C . LYS A 1 203 ? 14.961 9.151 -3.602 1.00 74.19 203 LYS A C 1
ATOM 1530 O O . LYS A 1 203 ? 14.539 8.017 -3.826 1.00 74.19 203 LYS A O 1
ATOM 1535 N N . PRO A 1 204 ? 14.705 9.807 -2.456 1.00 71.88 204 PRO A N 1
ATOM 1536 C CA . PRO A 1 204 ? 13.856 9.242 -1.419 1.00 71.88 204 PRO A CA 1
ATOM 1537 C C . PRO A 1 204 ? 12.465 8.902 -1.959 1.00 71.88 204 PRO A C 1
ATOM 1539 O O . PRO A 1 204 ? 11.814 9.742 -2.579 1.00 71.88 204 PRO A O 1
ATOM 1542 N N . VAL A 1 205 ? 12.021 7.681 -1.682 1.00 74.06 205 VAL A N 1
ATOM 1543 C CA . VAL A 1 205 ? 10.646 7.219 -1.884 1.00 74.06 205 VAL A CA 1
ATOM 1544 C C . VAL A 1 205 ? 10.075 6.809 -0.534 1.00 74.06 205 VAL A C 1
ATOM 1546 O O . VAL A 1 205 ? 10.821 6.444 0.376 1.00 74.06 205 VAL A O 1
ATOM 1549 N N . LEU A 1 206 ? 8.755 6.893 -0.376 1.00 75.44 206 LEU A N 1
ATOM 1550 C CA . LEU A 1 206 ? 8.118 6.537 0.894 1.00 75.44 206 LEU A CA 1
ATOM 1551 C C . LEU A 1 206 ? 8.145 5.026 1.130 1.00 75.44 206 LEU A C 1
ATOM 1553 O O . LEU A 1 206 ? 8.362 4.581 2.258 1.00 75.44 206 LEU A O 1
ATOM 1557 N N . TRP A 1 207 ? 7.975 4.255 0.055 1.00 80.50 207 TRP A N 1
ATOM 1558 C CA . TRP A 1 207 ? 7.981 2.798 0.062 1.00 80.50 207 TRP A CA 1
ATOM 1559 C C . TRP A 1 207 ? 8.709 2.286 -1.181 1.00 80.50 207 TRP A C 1
ATOM 1561 O O . TRP A 1 207 ? 8.449 2.747 -2.289 1.00 80.50 207 TRP A O 1
ATOM 1571 N N . GLU A 1 208 ? 9.606 1.320 -1.001 1.00 87.44 208 GLU A N 1
ATOM 1572 C CA . GLU A 1 208 ? 10.320 0.644 -2.095 1.00 87.44 208 GLU A CA 1
ATOM 1573 C C . GLU A 1 208 ? 9.574 -0.604 -2.587 1.00 87.44 208 GLU A C 1
ATOM 1575 O O . GLU A 1 208 ? 9.834 -1.102 -3.682 1.00 87.44 208 GLU A O 1
ATOM 1580 N N . ARG A 1 209 ? 8.626 -1.119 -1.795 1.00 89.94 209 ARG A N 1
ATOM 1581 C CA . ARG A 1 209 ? 7.785 -2.253 -2.180 1.00 89.94 209 ARG A CA 1
ATOM 1582 C C . ARG A 1 209 ? 6.384 -2.127 -1.622 1.00 89.94 209 ARG A C 1
ATOM 1584 O O . ARG A 1 209 ? 6.188 -1.759 -0.465 1.00 89.94 209 ARG A O 1
ATOM 1591 N N . TRP A 1 210 ? 5.433 -2.544 -2.436 1.00 87.88 210 TRP A N 1
ATOM 1592 C CA . TRP A 1 210 ? 4.039 -2.680 -2.086 1.00 87.88 210 TRP A CA 1
ATOM 1593 C C . TRP A 1 210 ? 3.524 -4.049 -2.554 1.00 87.88 210 TRP A C 1
ATOM 1595 O O . TRP A 1 210 ? 3.884 -4.503 -3.635 1.00 87.88 210 TRP A O 1
ATOM 1605 N N . VAL A 1 211 ? 2.731 -4.731 -1.726 1.00 91.56 211 VAL A N 1
ATOM 1606 C CA . VAL A 1 211 ? 2.161 -6.055 -2.009 1.00 91.56 211 VAL A CA 1
ATOM 1607 C C . VAL A 1 211 ? 0.681 -6.069 -1.639 1.00 91.56 211 VAL A C 1
ATOM 1609 O O . VAL A 1 211 ? 0.334 -5.855 -0.475 1.00 91.56 211 VAL A O 1
ATOM 1612 N N . LEU A 1 212 ? -0.176 -6.371 -2.609 1.00 89.19 212 LEU A N 1
ATOM 1613 C CA . LEU A 1 212 ? -1.552 -6.805 -2.397 1.00 89.19 212 LEU A CA 1
ATOM 1614 C C . LEU A 1 212 ? -1.598 -8.328 -2.400 1.00 89.19 212 LEU A C 1
ATOM 1616 O O . LEU A 1 212 ? -1.268 -8.970 -3.392 1.00 89.19 212 LEU A O 1
ATOM 1620 N N . ASP A 1 213 ? -2.065 -8.887 -1.298 1.00 92.62 213 ASP A N 1
ATOM 1621 C CA . ASP A 1 213 ? -2.475 -10.275 -1.178 1.00 92.62 213 ASP A CA 1
ATOM 1622 C C . ASP A 1 213 ? -4.005 -10.321 -1.268 1.00 92.62 213 ASP A C 1
ATOM 1624 O O . ASP A 1 213 ? -4.714 -9.949 -0.326 1.00 92.62 213 ASP A O 1
ATOM 1628 N N . VAL A 1 214 ? -4.505 -10.712 -2.441 1.00 88.19 214 VAL 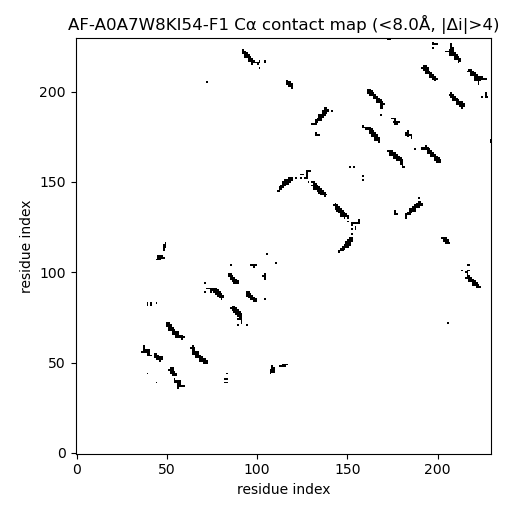A N 1
ATOM 1629 C CA . VAL A 1 214 ? -5.940 -10.765 -2.756 1.00 88.19 214 VAL A CA 1
ATOM 1630 C C . VAL A 1 214 ? -6.615 -11.867 -1.947 1.00 88.19 214 VAL A C 1
ATOM 1632 O O . VAL A 1 214 ? -7.724 -11.678 -1.453 1.00 88.19 214 VAL A O 1
ATOM 1635 N N . VAL A 1 215 ? -5.920 -12.991 -1.751 1.00 90.62 215 VAL A N 1
ATOM 1636 C CA . VAL A 1 215 ? -6.433 -14.160 -1.024 1.00 90.62 215 VAL A CA 1
ATOM 1637 C C . VAL A 1 215 ? -6.686 -13.814 0.440 1.00 90.62 215 VAL A C 1
ATOM 1639 O O . VAL A 1 215 ? -7.737 -14.141 0.986 1.00 90.62 215 VAL A O 1
ATOM 1642 N N . HIS A 1 216 ? -5.749 -13.105 1.068 1.00 94.62 216 HIS A N 1
ATOM 1643 C CA . HIS A 1 216 ? -5.836 -12.745 2.484 1.00 94.62 216 HIS A CA 1
ATOM 1644 C C . HIS A 1 216 ? -6.361 -11.327 2.731 1.00 94.62 216 HIS A C 1
ATOM 1646 O O . HIS A 1 216 ? -6.360 -10.876 3.880 1.00 94.62 216 HIS A O 1
ATOM 1652 N N . SER A 1 217 ? -6.807 -10.624 1.679 1.00 91.44 217 SER A N 1
ATOM 1653 C CA . SER A 1 217 ? -7.344 -9.257 1.761 1.00 91.44 217 SER A CA 1
ATOM 1654 C C . SER A 1 217 ? -6.411 -8.317 2.528 1.00 91.44 217 SER A C 1
ATOM 1656 O O . SER A 1 217 ? -6.818 -7.612 3.462 1.00 91.44 217 SER A O 1
ATOM 1658 N N . LYS A 1 218 ? -5.127 -8.355 2.163 1.00 93.31 218 LYS A N 1
ATOM 1659 C CA . LYS A 1 218 ? -4.052 -7.694 2.898 1.00 93.31 218 LYS A CA 1
ATOM 1660 C C . LYS A 1 218 ? -3.180 -6.861 1.975 1.00 93.31 218 LYS A C 1
ATOM 1662 O O . LYS A 1 218 ? -2.685 -7.329 0.958 1.00 93.31 218 LYS A O 1
ATOM 1667 N N . LEU A 1 219 ? -2.928 -5.638 2.406 1.00 90.25 219 LEU A N 1
ATOM 1668 C CA . LEU A 1 219 ? -2.003 -4.704 1.796 1.00 90.25 219 LEU A CA 1
ATOM 1669 C C . LEU A 1 219 ? -0.755 -4.604 2.660 1.00 90.25 219 LEU A C 1
ATOM 1671 O O . LEU A 1 219 ? -0.868 -4.489 3.877 1.00 90.25 219 LEU A O 1
ATOM 1675 N N . THR A 1 220 ? 0.425 -4.648 2.056 1.00 92.50 220 THR A N 1
ATOM 1676 C CA . THR A 1 220 ? 1.705 -4.497 2.753 1.00 92.50 220 THR A CA 1
ATOM 1677 C C . THR A 1 220 ? 2.568 -3.492 2.023 1.00 92.50 220 THR A C 1
ATOM 1679 O O . THR A 1 220 ? 2.726 -3.580 0.812 1.00 92.50 220 THR A O 1
ATOM 1682 N N . PHE A 1 221 ? 3.175 -2.582 2.767 1.00 89.88 221 PHE A N 1
ATOM 1683 C CA . PHE A 1 221 ? 4.140 -1.625 2.253 1.00 89.88 221 PHE A CA 1
ATOM 1684 C C . PHE A 1 221 ? 5.434 -1.751 3.034 1.00 89.88 221 PHE A C 1
ATOM 1686 O O . PHE A 1 221 ? 5.422 -1.946 4.253 1.00 89.88 221 PHE A O 1
ATOM 1693 N N . THR A 1 222 ? 6.544 -1.603 2.327 1.00 91.81 222 THR A N 1
ATOM 1694 C CA . THR A 1 222 ? 7.889 -1.758 2.866 1.00 91.81 222 THR A CA 1
ATOM 1695 C C . THR A 1 222 ? 8.728 -0.559 2.452 1.00 91.81 222 THR A C 1
ATOM 1697 O O . THR A 1 222 ? 8.860 -0.273 1.264 1.00 91.81 222 THR A O 1
ATOM 1700 N N . LYS A 1 223 ? 9.313 0.134 3.434 1.00 87.69 223 LYS A N 1
ATOM 1701 C CA . LYS A 1 223 ? 10.132 1.337 3.214 1.00 87.69 223 LYS A CA 1
ATOM 1702 C C . LYS A 1 223 ? 11.426 1.028 2.483 1.00 87.69 223 LYS A C 1
ATOM 1704 O O . LYS A 1 223 ? 11.790 1.761 1.580 1.00 87.69 223 LYS A O 1
ATOM 1709 N N . LYS A 1 224 ? 12.100 -0.053 2.884 1.00 89.25 224 LYS A N 1
ATOM 1710 C CA . LYS A 1 224 ? 13.374 -0.496 2.312 1.00 89.25 224 LYS A CA 1
ATOM 1711 C C . LYS A 1 224 ? 13.262 -1.925 1.805 1.00 89.25 224 LYS A C 1
ATOM 1713 O O . LYS A 1 224 ? 13.029 -2.841 2.594 1.00 89.25 224 LYS A O 1
ATOM 1718 N N . PHE A 1 225 ? 13.427 -2.119 0.508 1.00 91.44 225 PHE A N 1
ATOM 1719 C CA . PHE A 1 225 ? 13.341 -3.403 -0.156 1.00 91.44 225 PHE A CA 1
ATOM 1720 C C . PHE A 1 225 ? 14.340 -3.478 -1.322 1.00 91.44 225 PHE A C 1
ATOM 1722 O O . PHE A 1 225 ? 14.286 -2.652 -2.232 1.00 91.44 225 PHE A O 1
ATOM 1729 N N . PRO A 1 226 ? 15.238 -4.480 -1.347 1.00 89.81 226 PRO A N 1
ATOM 1730 C CA . PRO A 1 226 ? 16.176 -4.626 -2.450 1.00 89.81 226 PRO A CA 1
ATOM 1731 C C . PRO A 1 226 ? 15.416 -4.893 -3.751 1.00 89.81 226 PRO A C 1
ATOM 1733 O O . PRO A 1 226 ? 14.638 -5.843 -3.843 1.00 89.81 226 PRO A O 1
ATOM 1736 N N . PHE A 1 227 ? 15.658 -4.064 -4.765 1.00 86.69 227 PHE A N 1
ATOM 1737 C CA . PHE A 1 227 ? 15.014 -4.237 -6.062 1.00 86.69 227 PHE A CA 1
ATOM 1738 C C . PHE A 1 227 ? 15.383 -5.606 -6.663 1.00 86.69 227 PHE A C 1
ATOM 1740 O O . PHE A 1 227 ? 16.576 -5.935 -6.697 1.00 86.69 227 PHE A O 1
ATOM 1747 N N . PRO A 1 228 ? 14.413 -6.412 -7.132 1.00 86.69 228 PRO A N 1
ATOM 1748 C CA . PRO A 1 228 ? 14.706 -7.750 -7.631 1.00 86.69 228 PRO A CA 1
ATOM 1749 C C . PRO A 1 228 ? 15.601 -7.707 -8.871 1.00 86.69 228 PRO A C 1
ATOM 1751 O O . PRO A 1 228 ? 15.447 -6.856 -9.744 1.00 86.69 228 PRO A O 1
ATOM 1754 N N . ALA A 1 229 ? 16.539 -8.650 -8.956 1.00 75.81 229 ALA A N 1
ATOM 1755 C CA . ALA A 1 229 ? 17.443 -8.767 -10.099 1.00 75.81 229 ALA A CA 1
ATOM 1756 C C . ALA A 1 229 ? 16.802 -9.461 -11.320 1.00 75.81 229 ALA A C 1
ATOM 1758 O O . ALA A 1 229 ? 17.407 -9.465 -12.391 1.00 75.81 229 ALA A O 1
ATOM 1759 N N . LYS A 1 230 ? 15.629 -10.088 -11.145 1.00 60.50 230 LYS A N 1
ATOM 1760 C CA . LYS A 1 230 ? 14.882 -10.867 -12.142 1.00 60.50 230 LYS A CA 1
ATOM 1761 C C . LYS A 1 230 ? 13.383 -10.688 -11.931 1.00 60.50 230 LYS A C 1
ATOM 1763 O O . LYS A 1 230 ? 12.975 -10.675 -10.744 1.00 60.50 230 LYS A O 1
#

Sequence (230 aa):
MDATTSPPLPRVTRTCCTRFTRLLAVSMALAAPTATAAPIDCTTLQA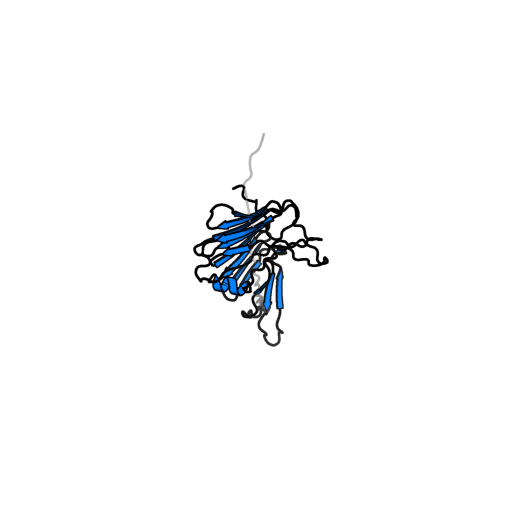TATWDIRYQEQEQFPNPVNKVRLDLYTVTKPYRLAACGVVVTATPQTYTIQAKSTKALLAVMGGSWLGDFYGVGQRGGQTVYFDAAVLTIGLPDGLFQTTVKIDGYFAGSYLPPGVLMAVRADAGTLRPLVYDGSFRSVEVTPDVKTLEIVVKSSKPVLWERWVLDVVHSKLTFTKKFPFPAK

Foldseek 3Di:
DDDDDDDDDDDDDDDDDDDDDPDPPPPPPPPDPPPDFAAWDLVAFADEAPFKTWTWGDQDPPDGIDIDIDGLLPDDAWDWDDHPQWIWIGHNWKIKIFHPALVVLCVRHVVANQHCQADPPDPDDDQDDDDAFFEFEAAPVRRDRYGNGHDHDDPDNFDDPWKWKWKDFPNDDTDTCDDDRDGYYDYHDHPTQKMKMAITGPGQTSFRMWMQGNPRSMIMTGRDDPDDPD

Solvent-accessible surface area (backbone atoms only — not comparable to full-atom values): 13637 Å² total; per-residue (Å²): 135,84,81,83,89,84,85,89,86,81,89,81,85,83,88,82,90,74,90,77,80,83,75,82,78,78,76,79,76,78,77,72,79,76,82,71,76,61,59,71,36,62,91,52,46,32,33,50,64,81,43,33,41,36,33,32,31,43,69,45,92,93,47,72,66,46,78,49,75,44,59,55,79,72,36,79,55,80,45,78,48,77,54,87,70,31,39,38,40,36,31,68,52,37,37,35,46,32,22,89,34,51,69,55,38,41,56,30,37,62,77,58,72,55,26,62,51,31,58,47,96,60,99,80,66,78,89,60,92,68,78,50,24,33,46,34,37,39,36,88,83,74,77,36,82,43,60,44,34,52,47,53,77,36,97,61,87,62,71,65,83,65,46,36,30,31,36,27,49,68,87,51,71,64,42,62,31,26,50,88,73,38,66,29,72,44,80,43,63,39,81,56,49,30,40,33,41,41,39,42,57,89,58,74,49,66,43,18,30,39,36,41,33,53,80,66,11,29,38,39,38,25,42,77,49,85,72,74,96,108

Nearest PDB structures (foldseek):
  7z6e-assembly2_B  TM=4.006E-01  e=2.120E+00  Caenorhabditis elegans
  5i23-assembly1_A  TM=1.588E-01  e=5.850E+00  Cellvibrio japonicus Ueda107
  5npc-assembly1_A  TM=1.410E-01  e=9.186E+00  Cellvibrio japonicus

Radius of gyration: 30.3 Å; Cα contacts (8 Å, |Δi|>4): 437; chains: 1; bounding box: 76×54×96 Å